Protein AF-A0A5N5E2Z3-F1 (afdb_monomer_lite)

Radius of gyration: 22.1 Å; chains: 1; bounding box: 51×40×63 Å

Secondary structure (DSSP, 8-state):
-PPPHHHHHHHHHHHHS-GGGTTT--S-TT--GGGS-GGGPPPPPPHHHHHHHHHHHHHHHHHHHHHH-TT--HHHHHHHTT--HHHHB-TTSSBPTHHHHTS-EEEETTEEEEPPTTS-SS-S-PEEEE-SSHHHHHHT--EEETT-TTHHHHHHHS-TT-EEEEEETTEEEEEEEEEEEEEETTEEEEEEEEEEEEEEEEES--TTSPPPEEE--

Organism: Rhodococcus erythropolis (NCBI:txid1833)

pLDDT: mean 83.51, std 12.17, range [42.06, 97.5]

Structure (mmCIF, N/CA/C/O backbone):
data_AF-A0A5N5E2Z3-F1
#
_entry.id   AF-A0A5N5E2Z3-F1
#
loop_
_atom_site.group_PDB
_atom_site.id
_atom_site.type_symbol
_atom_site.label_atom_id
_atom_site.label_alt_id
_atom_site.label_comp_id
_atom_site.label_asym_id
_atom_site.label_entity_id
_atom_site.label_seq_id
_atom_site.pdbx_PDB_ins_code
_atom_site.Cartn_x
_atom_site.Cartn_y
_atom_site.Cartn_z
_atom_site.occupancy
_atom_site.B_iso_or_equiv
_atom_site.auth_seq_id
_atom_site.auth_comp_id
_atom_site.auth_asym_id
_atom_site.auth_atom_id
_atom_site.pdbx_PDB_model_num
ATOM 1 N N . MET A 1 1 ? -18.730 7.956 -1.350 1.00 51.97 1 MET A N 1
ATOM 2 C CA . MET A 1 1 ? -19.407 7.080 -2.359 1.00 51.97 1 MET A CA 1
ATOM 3 C C . MET A 1 1 ? -19.770 5.799 -1.611 1.00 51.97 1 MET A C 1
ATOM 5 O O . MET A 1 1 ? -18.970 5.433 -0.761 1.00 51.97 1 MET A O 1
ATOM 9 N N . PRO A 1 2 ? -20.917 5.121 -1.817 1.00 73.62 2 PRO A N 1
ATOM 10 C CA . PRO A 1 2 ? -21.214 3.936 -1.010 1.00 73.62 2 PRO A CA 1
ATOM 11 C C . PRO A 1 2 ? -20.110 2.882 -1.168 1.00 73.62 2 PRO A C 1
ATOM 13 O O . PRO A 1 2 ? -19.629 2.643 -2.276 1.00 73.62 2 PRO A O 1
ATOM 16 N N . LEU A 1 3 ? -19.696 2.290 -0.045 1.00 84.06 3 LEU A N 1
ATOM 17 C CA . LEU A 1 3 ? -18.697 1.225 -0.016 1.00 84.06 3 LEU A CA 1
ATOM 18 C C . LEU A 1 3 ? -19.150 0.059 -0.898 1.00 84.06 3 LEU A C 1
ATOM 20 O O . LEU A 1 3 ? -20.327 -0.307 -0.893 1.00 84.06 3 LEU A O 1
ATOM 24 N N . ASN A 1 4 ? -18.212 -0.552 -1.625 1.00 89.50 4 ASN A N 1
ATOM 25 C CA . ASN A 1 4 ? -18.495 -1.814 -2.304 1.00 89.50 4 ASN A CA 1
ATOM 26 C C . ASN A 1 4 ? -18.849 -2.911 -1.273 1.00 89.50 4 ASN A C 1
ATOM 28 O O . ASN A 1 4 ? -18.532 -2.791 -0.087 1.00 89.50 4 ASN A O 1
ATOM 32 N N . SER A 1 5 ? -19.528 -3.976 -1.707 1.00 91.50 5 SER A N 1
ATOM 33 C CA . SER A 1 5 ? -20.077 -4.999 -0.798 1.00 91.50 5 SER A CA 1
ATOM 34 C C . SER A 1 5 ? -19.012 -5.659 0.083 1.00 91.50 5 SER A C 1
ATOM 36 O O . SER A 1 5 ? -19.224 -5.834 1.281 1.00 91.50 5 SER A O 1
ATOM 38 N N . THR A 1 6 ? -17.842 -5.963 -0.481 1.00 94.31 6 THR A N 1
ATOM 39 C CA . THR A 1 6 ? -16.708 -6.525 0.263 1.00 94.31 6 THR A CA 1
ATOM 40 C C . THR A 1 6 ? -16.216 -5.566 1.346 1.00 94.31 6 THR A C 1
ATOM 42 O O . THR A 1 6 ? -16.060 -5.974 2.495 1.00 94.31 6 THR A O 1
ATOM 45 N N . ALA A 1 7 ? -16.023 -4.283 1.020 1.00 94.38 7 ALA A N 1
ATOM 46 C CA . ALA A 1 7 ? -15.642 -3.266 1.996 1.00 94.38 7 ALA A CA 1
ATOM 47 C C . ALA A 1 7 ? -16.710 -3.109 3.087 1.00 94.38 7 ALA A C 1
ATOM 49 O O . ALA A 1 7 ? -16.372 -3.006 4.260 1.00 94.38 7 ALA A O 1
ATOM 50 N N . ALA A 1 8 ? -17.995 -3.135 2.734 1.00 94.94 8 ALA A N 1
ATOM 51 C CA . ALA A 1 8 ? -19.073 -3.032 3.711 1.00 94.94 8 ALA A CA 1
ATOM 52 C C . ALA A 1 8 ? -19.079 -4.212 4.701 1.00 94.94 8 ALA A C 1
ATOM 54 O O . ALA A 1 8 ? -19.176 -3.988 5.905 1.00 94.94 8 ALA A O 1
ATOM 55 N N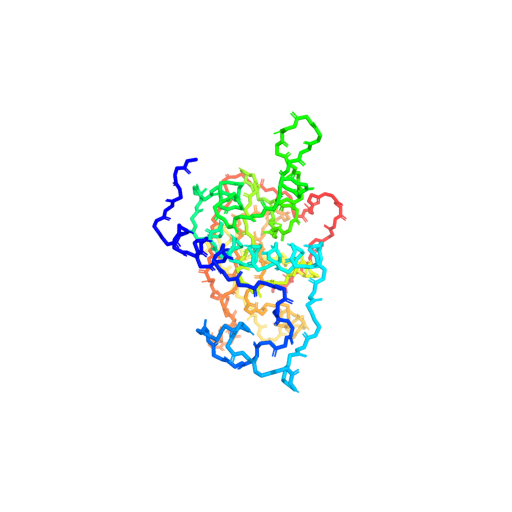 . HIS A 1 9 ? -18.914 -5.452 4.226 1.00 96.06 9 HIS A N 1
ATOM 56 C CA . HIS A 1 9 ? -18.841 -6.630 5.101 1.00 96.06 9 HIS A CA 1
ATOM 57 C C . HIS A 1 9 ? -17.598 -6.618 5.997 1.00 96.06 9 HIS A C 1
ATOM 59 O O . HIS A 1 9 ? -17.706 -6.877 7.192 1.00 96.06 9 HIS A O 1
ATOM 65 N N . LEU A 1 10 ? -16.431 -6.266 5.449 1.00 96.81 10 LEU A N 1
ATOM 66 C CA . LEU A 1 10 ? -15.201 -6.138 6.236 1.00 96.81 10 LEU A CA 1
ATOM 67 C C . LEU A 1 10 ? -15.331 -5.051 7.307 1.00 96.81 10 LEU A C 1
ATOM 69 O O . LEU A 1 10 ? -14.904 -5.248 8.442 1.00 96.81 10 LEU A O 1
ATOM 73 N N . ALA A 1 11 ? -15.945 -3.919 6.962 1.00 97.06 11 ALA A N 1
ATOM 74 C CA . ALA A 1 11 ? -16.198 -2.848 7.913 1.00 97.06 11 ALA A CA 1
ATOM 75 C C . ALA A 1 11 ? -17.163 -3.282 9.020 1.00 97.06 11 ALA A C 1
ATOM 77 O O . ALA A 1 11 ? -16.901 -2.998 10.184 1.00 97.06 11 ALA A O 1
ATOM 78 N N . ALA A 1 12 ? -18.238 -3.996 8.673 1.00 96.06 12 ALA A N 1
ATOM 79 C CA . ALA A 1 12 ? -19.193 -4.526 9.641 1.00 96.06 12 ALA A CA 1
ATOM 80 C C . ALA A 1 12 ? -18.529 -5.511 10.618 1.00 96.06 12 ALA A C 1
ATOM 82 O O . ALA A 1 12 ? -18.745 -5.402 11.823 1.00 96.06 12 ALA A O 1
ATOM 83 N N . GLU A 1 13 ? -17.667 -6.402 10.119 1.00 94.69 13 GLU A N 1
ATOM 84 C CA . GLU A 1 13 ? -16.907 -7.342 10.952 1.00 94.69 13 GLU A CA 1
ATOM 85 C C . GLU A 1 13 ? -15.965 -6.603 11.916 1.00 94.69 13 GLU A C 1
ATOM 87 O O . GLU A 1 13 ? -15.975 -6.845 13.123 1.00 94.69 13 GLU A O 1
ATOM 92 N N . ILE A 1 14 ? -15.203 -5.623 11.413 1.00 95.19 14 ILE A N 1
ATOM 93 C CA . ILE A 1 14 ? -14.342 -4.780 12.257 1.00 95.19 14 ILE A CA 1
ATOM 94 C C . ILE A 1 14 ? -15.179 -4.010 13.284 1.00 95.19 14 ILE A C 1
ATOM 96 O O . ILE A 1 14 ? -14.760 -3.847 14.430 1.00 95.19 14 ILE A O 1
ATOM 100 N N . ALA A 1 15 ? -16.352 -3.512 12.895 1.00 95.00 15 ALA A N 1
ATOM 101 C CA . ALA A 1 15 ? -17.206 -2.728 13.771 1.00 95.00 15 ALA A CA 1
ATOM 102 C C . ALA A 1 15 ? -17.759 -3.560 14.932 1.00 95.00 15 ALA A C 1
ATOM 104 O O . ALA A 1 15 ? -17.741 -3.062 16.060 1.00 95.00 15 ALA A O 1
ATOM 105 N N . ALA A 1 16 ? -18.207 -4.787 14.641 1.00 90.88 16 ALA A N 1
ATOM 106 C CA . ALA A 1 16 ? -18.843 -5.711 15.577 1.00 90.88 16 ALA A CA 1
ATOM 107 C C . ALA A 1 16 ? -17.859 -6.397 16.537 1.00 90.88 16 ALA A C 1
ATOM 109 O O . ALA A 1 16 ? -18.267 -6.845 17.607 1.00 90.88 16 ALA A O 1
ATOM 110 N N . HIS A 1 17 ? -16.578 -6.482 16.174 1.00 88.00 17 HIS A N 1
ATOM 111 C CA . HIS A 1 17 ? -15.570 -7.127 17.007 1.00 88.00 17 HIS A CA 1
ATOM 112 C C . HIS A 1 17 ? -15.348 -6.384 18.339 1.00 88.00 17 HIS A C 1
ATOM 114 O O . HIS A 1 17 ? -15.211 -5.157 18.371 1.00 88.00 17 HIS A O 1
ATOM 120 N N . ASP A 1 18 ? -15.260 -7.140 19.437 1.00 86.50 18 ASP A N 1
ATOM 121 C CA . ASP A 1 18 ? -14.872 -6.619 20.749 1.00 86.50 18 ASP A CA 1
ATOM 122 C C . ASP A 1 18 ? -13.351 -6.444 20.831 1.00 86.50 18 ASP A C 1
ATOM 124 O O . ASP A 1 18 ? -12.593 -7.385 21.063 1.00 86.50 18 ASP A O 1
ATOM 128 N N . TRP A 1 19 ? -12.902 -5.213 20.604 1.00 88.06 19 TRP A N 1
ATOM 129 C CA . TRP A 1 19 ? -11.483 -4.875 20.557 1.00 88.06 19 TRP A CA 1
ATOM 130 C C . TRP A 1 19 ? -10.837 -4.705 21.930 1.00 88.06 19 TRP A C 1
ATOM 132 O O . TRP A 1 19 ? -9.607 -4.684 21.992 1.00 88.06 19 TRP A O 1
ATOM 142 N N . SER A 1 20 ? -11.609 -4.573 23.017 1.00 86.50 20 SER A N 1
ATOM 143 C CA . SER A 1 20 ? -10.997 -4.372 24.336 1.00 86.50 20 SER A CA 1
ATOM 144 C C . SER A 1 20 ? -10.367 -5.657 24.885 1.00 86.50 20 SER A C 1
ATOM 146 O O . SER A 1 20 ? -9.579 -5.586 25.825 1.00 86.50 20 SER A O 1
ATOM 148 N N . ASP A 1 21 ? -10.637 -6.801 24.240 1.00 79.81 21 ASP A N 1
ATOM 149 C CA . ASP A 1 21 ? -10.006 -8.097 24.518 1.00 79.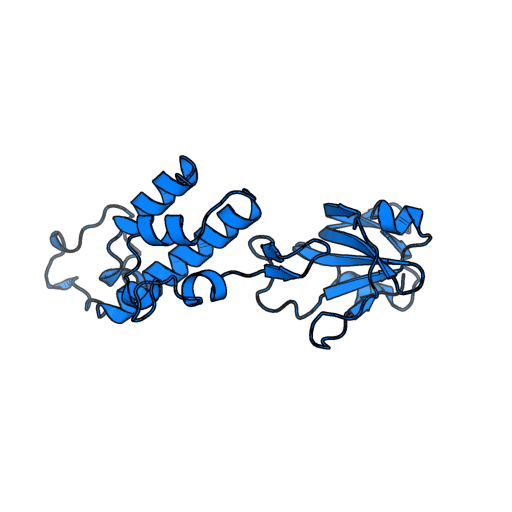81 21 ASP A CA 1
ATOM 150 C C . ASP A 1 21 ? -8.904 -8.514 23.547 1.00 79.81 21 ASP A C 1
ATOM 152 O O . ASP A 1 21 ? -8.316 -9.588 23.683 1.00 79.81 21 ASP A O 1
ATOM 156 N N . ALA A 1 22 ? -8.658 -7.723 22.503 1.00 80.44 22 ALA A N 1
ATOM 157 C CA . ALA A 1 22 ? -7.854 -8.158 21.364 1.00 80.44 22 ALA A CA 1
ATOM 158 C C . ALA A 1 22 ? -6.477 -8.776 21.720 1.00 80.44 22 ALA A C 1
ATOM 160 O O . ALA A 1 22 ? -6.068 -9.704 21.022 1.00 80.44 22 ALA A O 1
ATOM 161 N N . PRO A 1 23 ? -5.749 -8.338 22.774 1.00 75.81 23 PRO A N 1
ATOM 162 C CA . PRO A 1 23 ? -4.472 -8.952 23.157 1.00 75.81 23 PRO A CA 1
ATOM 163 C C . PRO A 1 23 ? -4.578 -10.349 23.780 1.00 75.81 23 PRO A C 1
ATOM 165 O O . PRO A 1 23 ? -3.581 -11.069 23.802 1.00 75.81 23 PRO A O 1
ATOM 168 N N . TYR A 1 24 ? -5.737 -10.712 24.331 1.00 72.69 24 TYR A N 1
ATOM 169 C CA . TYR A 1 24 ? -5.921 -11.925 25.137 1.00 72.69 24 TYR A CA 1
ATOM 170 C C . TYR A 1 24 ? -6.747 -12.999 24.420 1.00 72.69 24 TYR A C 1
ATOM 172 O O . TYR A 1 24 ? -6.652 -14.182 24.749 1.00 72.69 24 TYR A O 1
ATOM 180 N N . ARG A 1 25 ? -7.498 -12.598 23.394 1.00 66.75 25 ARG A N 1
ATOM 181 C CA . ARG A 1 25 ? -8.431 -13.446 22.654 1.00 66.75 25 ARG A CA 1
ATOM 182 C C . ARG A 1 25 ? -7.731 -14.276 21.571 1.00 66.75 25 ARG A C 1
ATOM 184 O O . ARG A 1 25 ? -7.677 -13.897 20.402 1.00 66.75 25 ARG A O 1
ATOM 191 N N . ILE A 1 26 ? -7.190 -15.434 21.957 1.00 65.75 26 ILE A N 1
ATOM 192 C CA . ILE A 1 26 ? -6.748 -16.501 21.028 1.00 65.75 26 ILE A CA 1
ATOM 193 C C . ILE A 1 26 ? -7.806 -17.615 20.873 1.00 65.75 26 ILE A C 1
ATOM 195 O O . ILE A 1 26 ? -7.641 -18.564 20.105 1.00 65.75 26 ILE A O 1
ATOM 199 N N . ASP A 1 27 ? -8.925 -17.502 21.584 1.00 59.34 27 ASP A N 1
ATOM 200 C CA . ASP A 1 27 ? -9.966 -18.509 21.749 1.00 59.34 27 ASP A CA 1
ATOM 201 C C . ASP A 1 27 ? -11.215 -18.231 20.895 1.00 59.34 27 ASP A C 1
ATOM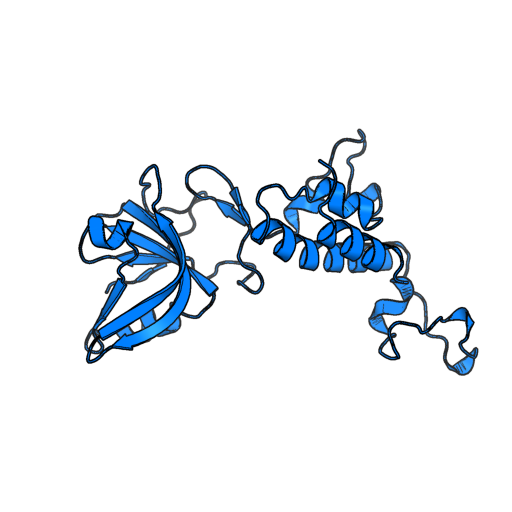 203 O O . ASP A 1 27 ? -12.281 -17.923 21.393 1.00 59.34 27 ASP A O 1
ATOM 207 N N . ARG A 1 28 ? -11.119 -18.480 19.582 1.00 60.03 28 ARG A N 1
ATOM 208 C CA . ARG A 1 28 ? -12.246 -18.551 18.613 1.00 60.03 28 ARG A CA 1
ATOM 209 C C . ARG A 1 28 ? -13.025 -17.235 18.379 1.00 60.03 28 ARG A C 1
ATOM 211 O O . ARG A 1 28 ? -13.419 -16.506 19.278 1.00 60.03 28 ARG A O 1
ATOM 218 N N . ALA A 1 29 ? -13.379 -16.990 17.115 1.00 58.22 29 ALA A N 1
ATOM 219 C CA . ALA A 1 29 ? -14.025 -15.751 16.651 1.00 58.22 29 ALA A CA 1
ATOM 220 C C . ALA A 1 29 ? -15.418 -15.444 17.258 1.00 58.22 29 ALA A C 1
ATOM 222 O O . ALA A 1 29 ? -15.889 -14.315 17.159 1.00 58.22 29 ALA A O 1
ATOM 223 N N . GLY A 1 30 ? -16.067 -16.421 17.901 1.00 59.44 30 GLY A N 1
ATOM 224 C CA . GLY A 1 30 ? -17.390 -16.274 18.522 1.00 59.44 30 GLY A CA 1
ATOM 225 C C . GLY A 1 30 ? -17.385 -16.188 20.049 1.00 59.44 30 GLY A C 1
ATOM 226 O O . GLY A 1 30 ? -18.457 -16.176 20.639 1.00 59.44 30 GLY A O 1
ATOM 227 N N . HIS A 1 31 ? -16.214 -16.174 20.694 1.00 68.62 31 HIS A N 1
ATOM 228 C CA . HIS A 1 31 ? -16.142 -16.130 22.155 1.00 68.62 31 HIS A CA 1
ATOM 229 C C . HIS A 1 31 ? -16.639 -14.794 22.704 1.00 68.62 31 HIS A C 1
ATOM 231 O O . HIS A 1 31 ? -16.210 -13.743 22.233 1.00 68.62 31 HIS A O 1
ATOM 237 N N . SER A 1 32 ? -17.540 -14.828 23.678 1.00 68.75 32 SER A N 1
ATOM 238 C CA . SER A 1 32 ? -17.999 -13.643 24.393 1.00 68.75 32 SER A CA 1
ATOM 239 C C . SER A 1 32 ? -17.457 -13.708 25.810 1.00 68.75 32 SER A C 1
ATOM 241 O O . SER A 1 32 ? -17.746 -14.648 26.542 1.00 68.75 32 SER A O 1
ATOM 243 N N . ARG A 1 33 ? -16.732 -12.675 26.241 1.00 67.62 33 ARG A N 1
ATOM 244 C CA . ARG A 1 33 ? -16.241 -12.583 27.625 1.00 67.62 33 ARG A CA 1
ATOM 245 C C . ARG A 1 33 ? -17.343 -12.508 28.673 1.00 67.62 33 ARG A C 1
ATOM 247 O O . ARG A 1 33 ? -17.084 -12.739 29.849 1.00 67.62 33 ARG A O 1
ATOM 254 N N . ASN A 1 34 ? -18.573 -12.184 28.278 1.00 73.00 34 ASN A N 1
ATOM 255 C CA . ASN A 1 34 ? -19.714 -12.280 29.190 1.00 73.00 34 ASN A CA 1
ATOM 256 C C . ASN A 1 34 ? -20.026 -13.732 29.579 1.00 73.00 34 ASN A C 1
ATOM 258 O O . ASN A 1 34 ? -20.704 -13.949 30.580 1.00 73.00 34 ASN A O 1
ATOM 262 N N . ASP A 1 35 ? -19.500 -14.697 28.824 1.00 74.50 35 ASP A N 1
ATOM 263 C CA . ASP A 1 35 ? -19.656 -16.124 29.076 1.00 74.50 35 ASP A CA 1
ATOM 264 C C . ASP A 1 35 ? -18.451 -16.707 29.846 1.00 74.50 35 ASP A C 1
ATOM 266 O O . ASP A 1 35 ? -18.444 -17.896 30.177 1.00 74.50 35 ASP A O 1
ATOM 270 N N . ASP A 1 36 ? -17.437 -15.886 30.164 1.00 70.94 36 ASP A N 1
ATOM 271 C CA . ASP A 1 36 ? -16.272 -16.309 30.940 1.00 70.94 36 ASP A CA 1
ATOM 272 C C . ASP A 1 36 ? -16.547 -16.344 32.442 1.00 70.94 36 ASP A C 1
ATOM 274 O O . ASP A 1 36 ? -17.116 -15.430 33.039 1.00 70.94 36 ASP A O 1
ATOM 278 N N . SER A 1 37 ? -16.042 -17.393 33.090 1.00 73.50 37 SER A N 1
ATOM 279 C CA . SER A 1 37 ? -15.945 -17.446 34.548 1.00 73.50 37 SER A CA 1
ATOM 280 C C . SER A 1 37 ? -14.961 -16.394 35.063 1.00 73.50 37 SER A C 1
ATOM 282 O O . SER A 1 37 ? -13.897 -16.225 34.467 1.00 73.50 37 SER A O 1
ATOM 284 N N . ASP A 1 38 ? -15.227 -15.801 36.230 1.00 70.50 38 ASP A N 1
ATOM 285 C CA . ASP A 1 38 ? -14.373 -14.770 36.851 1.00 70.50 38 ASP A CA 1
ATOM 286 C C . ASP A 1 38 ? -12.880 -15.144 36.929 1.00 70.50 38 ASP A C 1
ATOM 288 O O . ASP A 1 38 ? -12.015 -14.282 36.801 1.00 70.50 38 ASP A O 1
ATOM 292 N N . SER A 1 39 ? -12.552 -16.433 37.077 1.00 69.12 39 SER A N 1
ATOM 293 C CA . SER A 1 39 ? -11.169 -16.933 37.131 1.00 69.12 39 SER A CA 1
ATOM 294 C C . SER A 1 39 ? -10.408 -16.886 35.799 1.00 69.12 39 SER A C 1
ATOM 296 O O . SER A 1 39 ? -9.189 -17.046 35.796 1.00 69.12 39 SER A O 1
ATOM 298 N N . LYS A 1 40 ? -11.105 -16.691 34.676 1.00 68.06 40 LYS A N 1
ATOM 299 C CA . LYS A 1 40 ? -10.535 -16.603 33.322 1.00 68.06 40 LYS A CA 1
ATOM 300 C C . LYS A 1 40 ? -10.554 -15.183 32.758 1.00 68.06 40 LYS A C 1
ATOM 302 O O . LYS A 1 40 ? -9.972 -14.950 31.704 1.00 68.06 40 LYS A O 1
ATOM 307 N N . ARG A 1 41 ? -11.197 -14.241 33.454 1.00 69.50 41 ARG A N 1
ATOM 308 C CA . ARG A 1 41 ? -11.398 -12.878 32.970 1.00 69.50 41 ARG A CA 1
ATOM 309 C C . ARG A 1 41 ? -10.086 -12.092 33.021 1.00 69.50 41 ARG A C 1
ATOM 311 O O . ARG A 1 41 ? -9.516 -11.870 34.089 1.00 69.50 41 ARG A O 1
ATOM 318 N N . THR A 1 42 ? -9.595 -11.684 31.858 1.00 72.19 42 THR A N 1
ATOM 319 C CA . THR A 1 42 ? -8.441 -10.790 31.703 1.00 72.19 42 THR A CA 1
ATOM 320 C C . THR A 1 42 ? -8.859 -9.328 31.878 1.00 72.19 42 THR A C 1
ATOM 322 O O . THR A 1 42 ? -10.043 -8.993 31.895 1.00 72.19 42 THR A O 1
ATOM 325 N N . LYS A 1 43 ? -7.881 -8.434 32.073 1.00 77.44 43 LYS A N 1
ATOM 326 C CA . LYS A 1 43 ? -8.145 -6.998 32.219 1.00 77.44 43 LYS A CA 1
ATOM 327 C C . LYS A 1 43 ? -8.473 -6.382 30.858 1.00 77.44 43 LYS A C 1
ATOM 329 O O . LYS A 1 43 ? -7.664 -6.490 29.941 1.00 77.44 43 LYS A O 1
ATOM 334 N N . ASP A 1 44 ? -9.591 -5.667 30.778 1.00 82.06 44 ASP A N 1
ATOM 335 C CA . ASP A 1 44 ? -9.982 -4.925 29.579 1.00 82.06 44 ASP A CA 1
ATOM 336 C C . ASP A 1 44 ? -8.956 -3.853 29.211 1.00 82.06 44 ASP A C 1
ATOM 338 O O . ASP A 1 44 ? -8.441 -3.122 30.071 1.00 82.06 44 ASP A O 1
ATOM 342 N N . LEU A 1 45 ? -8.719 -3.711 27.909 1.00 86.19 45 LEU A N 1
ATOM 343 C CA . LEU A 1 45 ? -8.026 -2.543 27.405 1.00 86.19 45 LEU A CA 1
ATOM 344 C C . LEU A 1 45 ? -8.863 -1.278 27.632 1.00 86.19 45 LEU A C 1
ATOM 346 O O . LEU A 1 45 ? -10.076 -1.275 27.393 1.00 86.19 45 LEU A O 1
ATOM 350 N N . PRO A 1 46 ? -8.220 -0.162 28.010 1.00 90.50 46 PRO A N 1
ATOM 351 C CA . PRO A 1 46 ? -8.855 1.146 28.001 1.00 90.50 46 PRO A CA 1
ATOM 352 C C . PRO A 1 46 ? -9.471 1.486 26.635 1.00 90.50 46 PRO A C 1
ATOM 354 O O . PRO A 1 46 ? -9.031 1.009 25.582 1.00 90.50 46 PRO A O 1
ATOM 357 N N . ALA A 1 47 ? -10.484 2.355 26.634 1.00 90.25 47 ALA A N 1
ATOM 358 C CA . ALA A 1 47 ? -11.200 2.736 25.415 1.00 90.25 47 ALA A CA 1
ATOM 359 C C . ALA A 1 47 ? -10.284 3.366 24.346 1.00 90.25 47 ALA A C 1
ATOM 361 O O . ALA A 1 47 ? -10.492 3.156 23.150 1.00 90.25 47 ALA A O 1
ATOM 362 N N . ASP A 1 48 ? -9.252 4.112 24.752 1.00 90.75 48 ASP A N 1
ATOM 363 C CA . ASP A 1 48 ? -8.299 4.715 23.820 1.00 90.75 48 ASP A CA 1
ATOM 364 C C . ASP A 1 48 ? -7.364 3.669 23.188 1.00 90.75 48 ASP A C 1
ATOM 366 O O . ASP A 1 48 ? -7.079 3.746 21.993 1.00 90.75 48 ASP A O 1
ATOM 370 N N . GLU A 1 49 ? -6.923 2.664 23.949 1.00 91.75 49 GLU A N 1
ATOM 371 C CA . GLU A 1 49 ? -6.123 1.547 23.431 1.00 91.75 49 GLU A CA 1
ATOM 372 C C . GLU A 1 49 ? -6.945 0.669 22.483 1.00 91.75 49 GLU A C 1
ATOM 374 O O . GLU A 1 49 ? -6.504 0.354 21.375 1.00 91.75 49 GLU A O 1
ATOM 379 N N . THR A 1 50 ? -8.191 0.392 22.862 1.00 92.56 50 THR A N 1
ATOM 380 C CA . THR A 1 50 ? -9.190 -0.299 22.039 1.00 92.56 50 THR A CA 1
ATOM 381 C C . THR A 1 50 ? -9.374 0.405 20.687 1.00 92.56 50 THR A 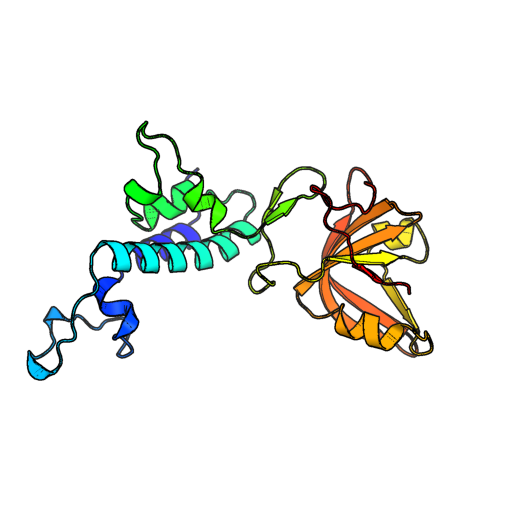C 1
ATOM 383 O O . THR A 1 50 ? -9.311 -0.224 19.626 1.00 92.56 50 THR A O 1
ATOM 386 N N . ALA A 1 51 ? -9.532 1.734 20.697 1.00 93.56 51 ALA A N 1
ATOM 387 C CA . ALA A 1 51 ? -9.676 2.533 19.483 1.00 93.56 51 ALA A CA 1
ATOM 388 C C . ALA A 1 51 ? -8.419 2.502 18.596 1.00 93.56 51 ALA A C 1
ATOM 390 O O . ALA A 1 51 ? -8.539 2.436 17.369 1.00 93.56 51 ALA A O 1
ATOM 391 N N . LYS A 1 52 ? -7.215 2.514 19.186 1.00 93.44 52 LYS A N 1
ATOM 392 C CA . LYS A 1 52 ? -5.945 2.413 18.443 1.00 93.44 52 LYS A CA 1
ATOM 393 C C . LYS A 1 52 ? -5.819 1.065 17.733 1.00 93.44 52 LYS A C 1
ATOM 395 O O . LYS A 1 52 ? -5.483 1.040 16.551 1.00 93.44 52 LYS A O 1
ATOM 400 N N . ILE A 1 53 ? -6.142 -0.044 18.403 1.00 93.56 53 ILE A N 1
ATOM 401 C CA . ILE A 1 53 ? -6.107 -1.384 17.789 1.00 93.56 53 ILE A CA 1
ATOM 402 C C . ILE A 1 53 ? -7.111 -1.473 16.640 1.00 93.56 53 ILE A C 1
ATOM 404 O O . ILE A 1 53 ? -6.731 -1.843 15.527 1.00 93.56 53 ILE A O 1
ATOM 408 N N . LYS A 1 54 ? -8.362 -1.055 16.872 1.00 95.06 54 LYS A N 1
ATOM 409 C CA . LYS A 1 54 ? -9.401 -1.022 15.834 1.00 95.06 54 LYS A CA 1
ATOM 410 C C . LYS A 1 54 ? -8.961 -0.203 14.618 1.00 95.06 54 LYS A C 1
ATOM 412 O O . LYS A 1 54 ? -9.133 -0.633 13.480 1.00 95.06 54 LYS A O 1
ATOM 417 N N . THR A 1 55 ? -8.332 0.950 14.855 1.00 96.25 55 THR A N 1
ATOM 418 C CA . THR A 1 55 ? -7.792 1.819 13.797 1.00 96.25 55 THR A CA 1
ATOM 419 C C . THR A 1 55 ? -6.662 1.139 13.023 1.00 96.25 55 THR A C 1
ATOM 421 O O . THR A 1 55 ? -6.662 1.177 11.796 1.00 96.25 55 THR A O 1
ATOM 424 N N . ASN A 1 56 ? -5.743 0.452 13.705 1.00 95.12 56 ASN A N 1
ATOM 425 C CA . ASN A 1 56 ? -4.655 -0.284 13.055 1.00 95.12 56 ASN A CA 1
ATOM 426 C C . ASN A 1 56 ? -5.173 -1.426 12.169 1.00 95.12 56 ASN A C 1
ATOM 428 O O . ASN A 1 56 ? -4.682 -1.620 11.055 1.00 95.12 56 ASN A O 1
ATOM 432 N N . VAL A 1 57 ? -6.178 -2.172 12.634 1.00 95.31 57 VAL A N 1
ATOM 433 C CA . VAL A 1 57 ? -6.815 -3.222 11.825 1.00 95.31 57 VAL A CA 1
ATOM 434 C C . VAL A 1 57 ? -7.538 -2.617 10.626 1.00 95.31 57 VAL A C 1
ATOM 436 O O . VAL A 1 57 ? -7.349 -3.088 9.503 1.00 95.31 57 VAL A O 1
ATOM 439 N N . MET A 1 58 ? -8.287 -1.531 10.835 1.00 97.00 58 MET A N 1
ATOM 440 C CA . MET A 1 58 ? -8.927 -0.783 9.754 1.00 97.00 58 MET A CA 1
ATOM 441 C C . MET A 1 58 ? -7.906 -0.340 8.701 1.00 97.00 58 MET A C 1
ATOM 443 O O . MET A 1 58 ? -8.136 -0.591 7.522 1.00 97.00 58 MET A O 1
ATOM 447 N N . TRP A 1 59 ? -6.757 0.224 9.090 1.00 96.38 59 TRP A N 1
ATOM 448 C CA . TRP A 1 59 ? -5.704 0.613 8.144 1.00 96.38 59 TRP A CA 1
ATOM 449 C C . TRP A 1 59 ? -5.148 -0.562 7.344 1.00 96.38 59 TRP A C 1
ATOM 451 O O . TRP A 1 59 ? -4.951 -0.433 6.137 1.00 96.38 59 TRP A O 1
ATOM 461 N N . ASN A 1 60 ? -4.919 -1.713 7.979 1.00 95.12 60 ASN A N 1
ATOM 462 C CA . ASN A 1 60 ? -4.424 -2.897 7.276 1.00 95.12 60 ASN A CA 1
ATOM 463 C C . ASN A 1 60 ? -5.399 -3.366 6.192 1.00 95.12 60 ASN A C 1
ATOM 465 O O . ASN A 1 60 ? -4.981 -3.643 5.067 1.00 95.12 60 ASN A O 1
ATOM 469 N N . VAL A 1 61 ? -6.693 -3.411 6.508 1.00 96.44 61 VAL A N 1
ATOM 470 C CA . VAL A 1 61 ? -7.723 -3.791 5.535 1.00 96.44 61 VAL A CA 1
ATOM 471 C C . VAL A 1 61 ? -7.881 -2.712 4.463 1.00 96.44 61 VAL A C 1
ATOM 473 O O . VAL A 1 61 ? -7.886 -3.017 3.270 1.00 96.44 61 VAL A O 1
ATOM 476 N N . ALA A 1 62 ? -7.921 -1.442 4.864 1.00 95.62 62 ALA A N 1
ATOM 477 C CA . ALA A 1 62 ? -8.021 -0.312 3.953 1.00 95.62 62 ALA A CA 1
ATOM 478 C C . ALA A 1 62 ? -6.848 -0.246 2.964 1.00 95.62 62 ALA A C 1
ATOM 480 O O . ALA A 1 62 ? -7.074 0.090 1.809 1.00 95.62 62 ALA A O 1
ATOM 481 N N . GLN A 1 63 ? -5.623 -0.626 3.352 1.00 93.94 63 GLN A N 1
ATOM 482 C CA . GLN A 1 63 ? -4.484 -0.701 2.428 1.00 93.94 63 GLN A CA 1
ATOM 483 C C . GLN A 1 63 ? -4.756 -1.654 1.258 1.00 93.94 63 GLN A C 1
ATOM 485 O O . GLN A 1 63 ? -4.423 -1.341 0.116 1.00 93.94 63 GLN A O 1
ATOM 490 N N . VAL A 1 64 ? -5.353 -2.817 1.537 1.00 94.25 64 VAL A N 1
ATOM 491 C CA . VAL A 1 64 ? -5.693 -3.816 0.514 1.00 94.25 64 VAL A CA 1
ATOM 492 C C . VAL A 1 64 ? -6.803 -3.300 -0.388 1.00 94.25 64 VAL A C 1
ATOM 494 O O . VAL A 1 64 ? -6.683 -3.374 -1.612 1.00 94.25 64 VAL A O 1
ATOM 497 N N . MET A 1 65 ? -7.855 -2.739 0.209 1.00 95.06 65 MET A N 1
ATOM 498 C CA . MET A 1 65 ? -8.998 -2.225 -0.541 1.00 95.06 65 MET A CA 1
ATOM 499 C C . MET A 1 65 ? -8.605 -1.044 -1.427 1.00 95.06 65 MET A C 1
ATOM 501 O O . MET A 1 65 ? -8.922 -1.044 -2.610 1.00 95.06 65 MET A O 1
ATOM 505 N N . ALA A 1 66 ? -7.842 -0.094 -0.892 1.00 91.88 66 ALA A N 1
ATOM 506 C CA . ALA A 1 66 ? -7.397 1.091 -1.614 1.00 91.88 66 ALA A CA 1
ATOM 507 C C . ALA A 1 66 ? -6.398 0.773 -2.739 1.00 91.88 66 ALA A C 1
ATOM 509 O O . ALA A 1 66 ? -6.364 1.469 -3.750 1.00 91.88 66 ALA A O 1
ATOM 510 N N . TYR A 1 67 ? -5.586 -0.281 -2.587 1.00 88.94 67 TYR A N 1
ATOM 511 C CA . TYR A 1 67 ? -4.745 -0.783 -3.677 1.00 88.94 67 TYR A CA 1
ATOM 512 C C . TYR A 1 67 ? -5.570 -1.462 -4.780 1.00 88.94 67 TYR A C 1
ATOM 514 O O . TYR A 1 67 ? -5.260 -1.310 -5.959 1.00 88.94 67 TYR A O 1
ATOM 522 N N . SER A 1 68 ? -6.609 -2.211 -4.403 1.00 88.75 68 SER A N 1
ATOM 523 C CA . SER A 1 68 ? -7.380 -3.045 -5.336 1.00 88.75 68 SER A CA 1
ATOM 524 C C . SER A 1 68 ? -8.485 -2.282 -6.073 1.00 88.75 68 SER A C 1
ATOM 526 O O . SER A 1 68 ? -8.838 -2.647 -7.190 1.00 88.75 68 SER A O 1
ATOM 528 N N . ASP A 1 69 ? -9.042 -1.238 -5.458 1.00 88.94 69 ASP A N 1
ATOM 529 C CA . ASP A 1 69 ? -10.152 -0.449 -5.990 1.00 88.94 69 ASP A CA 1
ATOM 530 C C . ASP A 1 69 ? -9.797 1.050 -5.984 1.00 88.94 69 ASP A C 1
ATOM 532 O O . ASP A 1 69 ? -9.811 1.686 -4.926 1.00 88.94 69 ASP A O 1
ATOM 536 N N . PRO A 1 70 ? -9.525 1.655 -7.158 1.00 82.38 70 PRO A N 1
ATOM 537 C CA . PRO A 1 70 ? -9.221 3.082 -7.269 1.00 82.38 70 PRO A CA 1
ATOM 538 C C . PRO A 1 70 ? -10.335 4.021 -6.785 1.00 82.38 70 PRO A C 1
ATOM 540 O O . PRO A 1 70 ? -10.073 5.202 -6.569 1.00 82.38 70 PRO A O 1
ATOM 543 N N . LYS A 1 71 ? -11.579 3.538 -6.651 1.00 88.56 71 LYS A N 1
ATOM 544 C CA . LYS A 1 71 ? -12.725 4.328 -6.169 1.00 88.56 71 LYS A CA 1
ATOM 545 C C . LYS A 1 71 ? -12.964 4.177 -4.666 1.00 88.56 71 LYS A C 1
ATOM 547 O O . LYS A 1 71 ? -13.914 4.763 -4.148 1.00 88.56 71 LYS A O 1
ATOM 552 N N . PHE A 1 72 ? -12.145 3.387 -3.973 1.00 92.31 72 PHE A N 1
ATOM 553 C CA . PHE A 1 72 ? -12.300 3.138 -2.548 1.00 92.31 72 PHE A CA 1
ATOM 554 C C . PHE A 1 72 ? -12.106 4.417 -1.725 1.00 92.31 72 PHE A C 1
ATOM 556 O O . PHE A 1 72 ? -11.058 5.062 -1.775 1.00 92.31 72 PHE A O 1
ATOM 563 N N . ASP A 1 73 ? -13.115 4.753 -0.923 1.00 92.50 73 ASP A N 1
ATOM 564 C CA . ASP A 1 73 ? -13.079 5.885 -0.003 1.00 92.50 73 ASP A CA 1
ATOM 565 C C . ASP A 1 73 ? -12.717 5.405 1.409 1.00 92.50 73 ASP A C 1
ATOM 567 O O . ASP A 1 73 ? -13.517 4.789 2.120 1.00 92.50 73 ASP A O 1
ATOM 571 N N . VAL A 1 74 ? -11.481 5.696 1.821 1.00 93.94 74 VAL A N 1
ATOM 572 C CA . VAL A 1 74 ? -10.963 5.311 3.140 1.00 93.94 74 VAL A CA 1
ATOM 573 C C . VAL A 1 74 ? -11.716 5.988 4.288 1.00 93.94 74 VAL A C 1
ATOM 575 O O . VAL A 1 74 ? -11.861 5.393 5.356 1.00 93.94 74 VAL A O 1
ATOM 578 N N . ASN A 1 75 ? -12.219 7.209 4.098 1.00 94.31 75 ASN A N 1
ATOM 579 C CA . ASN A 1 75 ? -12.912 7.942 5.153 1.00 94.31 75 ASN A CA 1
ATOM 580 C C . ASN A 1 75 ? -14.319 7.377 5.374 1.00 94.31 75 ASN A C 1
ATOM 582 O O . ASN A 1 75 ? -14.738 7.222 6.528 1.00 94.31 75 ASN A O 1
ATOM 586 N N . ASP A 1 76 ? -15.019 7.005 4.299 1.00 94.69 76 ASP A N 1
ATOM 587 C CA . ASP A 1 76 ? -16.293 6.280 4.387 1.00 94.69 76 ASP A CA 1
ATOM 588 C C . ASP A 1 76 ? -16.086 4.890 5.018 1.00 94.69 76 ASP A C 1
ATOM 590 O O . ASP A 1 76 ? -16.844 4.492 5.907 1.00 94.69 76 ASP A O 1
ATOM 594 N N . PHE A 1 77 ? -15.009 4.182 4.657 1.00 96.81 77 PHE A N 1
ATOM 595 C CA . PHE A 1 77 ? -14.678 2.881 5.250 1.00 96.81 77 PHE A CA 1
ATOM 596 C C . PHE A 1 77 ? -14.365 2.982 6.745 1.00 96.81 77 PHE A C 1
ATOM 598 O O . PHE A 1 77 ? -14.930 2.243 7.549 1.00 96.81 77 PHE A O 1
ATOM 605 N N . ALA A 1 78 ? -13.540 3.949 7.155 1.00 96.75 78 ALA A N 1
ATOM 606 C CA . ALA A 1 78 ? -13.244 4.190 8.564 1.00 96.75 78 ALA A CA 1
ATOM 607 C C . ALA A 1 78 ? -14.509 4.522 9.375 1.00 96.75 78 ALA A C 1
ATOM 609 O O . ALA A 1 78 ? -14.595 4.173 10.552 1.00 96.75 78 ALA A O 1
ATOM 610 N N . LYS A 1 79 ? -15.503 5.178 8.757 1.00 96.44 79 LYS A N 1
ATOM 611 C CA . LYS A 1 79 ? -16.797 5.456 9.399 1.00 96.44 79 LYS A CA 1
ATOM 612 C C . LYS A 1 79 ? -17.548 4.159 9.652 1.00 96.44 79 LYS A C 1
ATOM 614 O O . LYS A 1 79 ? -18.013 3.928 10.762 1.00 96.44 79 LYS A O 1
ATOM 619 N N . ALA A 1 80 ? -17.640 3.321 8.623 1.00 96.81 80 ALA A N 1
ATOM 620 C CA . ALA A 1 80 ? -18.344 2.048 8.681 1.00 96.81 80 ALA A CA 1
ATOM 621 C C . ALA A 1 80 ? -17.694 1.064 9.668 1.00 96.81 80 ALA A C 1
ATOM 623 O O . ALA A 1 80 ? -18.407 0.349 10.361 1.00 96.81 80 ALA A O 1
ATOM 624 N N . CYS A 1 81 ? -16.364 1.092 9.812 1.00 97.50 81 CYS A N 1
ATOM 625 C CA . CYS A 1 81 ? -15.632 0.338 10.837 1.00 97.50 81 CYS A CA 1
ATOM 626 C C . CYS A 1 81 ? -15.918 0.816 12.274 1.00 97.50 81 CYS A C 1
ATOM 628 O O . CYS A 1 81 ? -15.447 0.205 13.234 1.00 97.50 81 CYS A O 1
ATOM 630 N N . GLY A 1 82 ? -16.635 1.930 12.456 1.00 96.50 82 GLY A N 1
ATOM 631 C CA . GLY A 1 82 ? -16.902 2.514 13.768 1.00 96.50 82 GLY A CA 1
ATOM 632 C C . GLY A 1 82 ? -15.639 3.046 14.445 1.00 96.50 82 GLY A C 1
ATOM 633 O O . GLY A 1 82 ? -15.481 2.881 15.655 1.00 96.50 82 GLY A O 1
ATOM 634 N N . ILE A 1 83 ? -14.713 3.629 13.675 1.00 97.06 83 ILE A N 1
ATOM 635 C CA . ILE A 1 83 ? -13.588 4.376 14.249 1.00 97.06 83 ILE A CA 1
ATOM 636 C C . ILE A 1 83 ? -14.144 5.638 14.935 1.00 97.06 83 ILE A C 1
ATOM 638 O O . ILE A 1 83 ? -15.046 6.260 14.374 1.00 97.06 83 ILE A O 1
ATOM 642 N N . PRO A 1 84 ? -13.653 6.040 16.121 1.00 95.56 84 PRO A N 1
ATOM 643 C CA . PRO A 1 84 ? -14.148 7.234 16.804 1.00 95.56 84 PRO A CA 1
ATOM 644 C C . PRO A 1 84 ? -13.887 8.537 16.039 1.00 95.56 84 PRO A C 1
ATOM 646 O O . PRO A 1 84 ? -12.858 8.700 15.373 1.00 95.56 84 PRO A O 1
ATOM 649 N N . ASP A 1 85 ? -14.777 9.513 16.218 1.00 95.19 85 ASP A N 1
ATOM 650 C CA . ASP A 1 85 ? -14.634 10.847 15.624 1.00 95.19 85 ASP A CA 1
ATOM 651 C C . ASP A 1 85 ? -13.399 11.597 16.134 1.00 95.19 85 ASP A C 1
ATOM 653 O O . ASP A 1 85 ? -12.796 12.343 15.372 1.00 95.19 85 ASP A O 1
ATOM 657 N N . SER A 1 86 ? -12.936 11.316 17.358 1.00 93.19 86 SER A N 1
ATOM 658 C CA . SER A 1 86 ? -11.672 11.850 17.890 1.00 93.19 86 SER A CA 1
ATOM 659 C C . SER A 1 86 ? -10.436 11.461 17.064 1.00 93.19 86 SER A C 1
ATOM 661 O O . SER A 1 86 ? -9.391 12.094 17.195 1.00 93.19 86 SER A O 1
ATOM 663 N N . ILE A 1 87 ? -10.546 10.432 16.216 1.00 94.12 87 ILE A N 1
ATOM 664 C CA . ILE A 1 87 ? -9.503 9.997 15.279 1.00 94.12 87 ILE A CA 1
A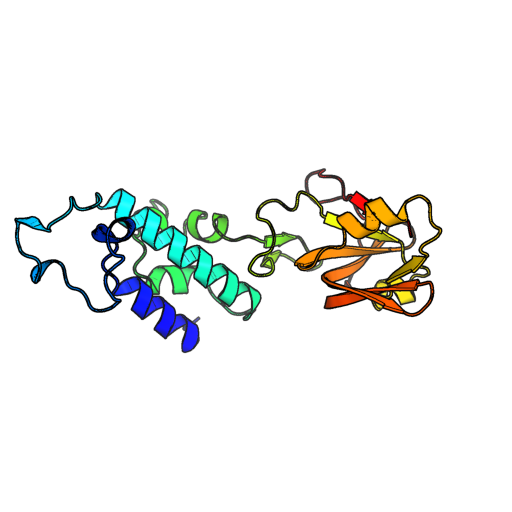TOM 665 C C . ILE A 1 87 ? -9.842 10.439 13.850 1.00 94.12 87 ILE A C 1
ATOM 667 O O . ILE A 1 87 ? -8.961 10.900 13.120 1.00 94.12 87 ILE A O 1
ATOM 671 N N . ARG A 1 88 ? -11.106 10.279 13.436 1.00 95.31 88 ARG A N 1
ATOM 672 C CA . ARG A 1 88 ? -11.565 10.545 12.062 1.00 95.31 88 ARG A CA 1
ATOM 673 C C . ARG A 1 88 ? -11.708 12.017 11.725 1.00 95.31 88 ARG A C 1
ATOM 675 O O . ARG A 1 88 ? -11.579 12.349 10.551 1.00 95.31 88 ARG A O 1
ATOM 682 N N . LEU A 1 89 ? -12.026 12.868 12.693 1.00 94.31 89 LEU A N 1
ATOM 683 C CA . LEU A 1 89 ? -12.423 14.253 12.468 1.00 94.31 89 LEU A CA 1
ATOM 684 C C . LEU A 1 89 ? -11.509 15.218 13.223 1.00 94.31 89 LEU A C 1
ATOM 686 O O . LEU A 1 89 ? -10.873 14.879 14.221 1.00 94.31 89 LEU A O 1
ATOM 690 N N . ARG A 1 90 ? -11.433 16.445 12.720 1.00 91.75 90 ARG A N 1
ATOM 691 C CA . ARG A 1 90 ? -10.849 17.590 13.416 1.00 91.75 90 ARG A CA 1
ATOM 692 C C . ARG A 1 90 ? -11.906 18.237 14.313 1.00 91.75 90 ARG A C 1
ATOM 694 O O . ARG A 1 90 ? -13.088 17.909 14.248 1.00 91.75 90 ARG A O 1
ATOM 701 N N . HIS A 1 91 ? -11.481 19.204 15.124 1.00 89.44 91 HIS A N 1
ATOM 702 C CA . HIS A 1 91 ? -12.378 19.957 16.010 1.00 89.44 91 HIS A CA 1
ATOM 703 C C . HIS A 1 91 ? -13.505 20.701 15.266 1.00 89.44 91 HIS A C 1
ATOM 705 O O . HIS A 1 91 ? -14.543 20.971 15.856 1.00 89.44 91 HIS A O 1
ATOM 711 N N . ASP A 1 92 ? -13.310 21.017 13.984 1.00 90.88 92 ASP A N 1
ATOM 712 C CA . ASP A 1 92 ? -14.288 21.674 13.108 1.00 90.88 92 ASP A CA 1
ATOM 713 C C . ASP A 1 92 ? -15.217 20.682 12.373 1.00 90.88 92 ASP A C 1
ATOM 715 O O . ASP A 1 92 ? -16.018 21.086 11.532 1.00 90.88 92 ASP A O 1
ATOM 719 N N . GLY A 1 93 ? -15.110 19.379 12.661 1.00 87.69 93 GLY A N 1
ATOM 720 C CA . GLY A 1 93 ? -15.897 18.323 12.021 1.00 87.69 93 GLY A CA 1
ATOM 721 C C . GLY A 1 93 ? -15.408 17.905 10.630 1.00 87.69 93 GLY A C 1
ATOM 722 O O . GLY A 1 93 ? -15.979 16.986 10.042 1.00 87.69 93 GLY A O 1
ATOM 723 N N . SER A 1 94 ? -14.351 18.525 10.098 1.00 90.69 94 SER A N 1
ATOM 724 C CA . SER A 1 94 ? -13.741 18.111 8.831 1.00 90.69 94 SER A CA 1
ATOM 725 C C . SER A 1 94 ? -12.895 16.839 8.996 1.00 90.69 94 SER A C 1
ATOM 727 O O . SER A 1 94 ? -12.426 16.548 10.102 1.00 90.69 94 SER A O 1
ATOM 729 N N . PRO A 1 95 ? -12.662 16.059 7.922 1.00 90.25 95 PRO A N 1
ATOM 730 C CA . PRO A 1 95 ? -11.822 14.870 7.993 1.00 90.25 95 PRO A CA 1
ATOM 731 C C . PRO A 1 95 ? -10.408 15.155 8.523 1.00 90.25 95 PRO A C 1
ATOM 733 O O . PRO A 1 95 ? -9.697 16.076 8.102 1.00 90.25 95 PRO A O 1
ATOM 736 N N . SER A 1 96 ? -9.977 14.317 9.457 1.00 89.81 96 SER A N 1
ATOM 737 C CA . SER A 1 96 ? -8.617 14.289 9.972 1.00 89.81 96 SER A CA 1
ATOM 738 C C . SER A 1 96 ? -7.688 13.591 8.982 1.00 89.81 96 SER A C 1
ATOM 740 O O . SER A 1 96 ? -7.997 12.522 8.457 1.00 89.81 96 SER A O 1
ATOM 742 N N . GLY A 1 97 ? -6.488 14.148 8.792 1.00 88.44 97 GLY A N 1
ATOM 743 C CA . GLY A 1 97 ? -5.442 13.512 7.985 1.00 88.44 97 GLY A CA 1
ATOM 744 C C . GLY A 1 97 ? -4.890 12.221 8.600 1.00 88.44 97 GLY A C 1
ATOM 745 O O . GLY A 1 97 ? -4.155 11.503 7.926 1.00 88.44 97 GLY A O 1
ATOM 746 N N . THR A 1 98 ? -5.250 11.896 9.847 1.00 91.12 98 THR A N 1
ATOM 747 C CA . THR A 1 98 ? -4.824 10.676 10.546 1.00 91.12 98 THR A CA 1
ATOM 748 C C . THR A 1 98 ? -5.234 9.417 9.787 1.00 91.12 98 THR A C 1
ATOM 750 O O . THR A 1 98 ? -4.402 8.533 9.595 1.00 91.12 98 THR A O 1
ATOM 753 N N . ILE A 1 99 ? -6.480 9.347 9.300 1.00 93.50 99 ILE A N 1
ATOM 754 C CA . ILE A 1 99 ? -6.999 8.164 8.596 1.00 93.50 99 ILE A CA 1
ATOM 755 C C . ILE A 1 99 ? -6.176 7.863 7.342 1.00 93.50 99 ILE A C 1
ATOM 757 O O . ILE A 1 99 ? -5.812 6.714 7.110 1.00 93.50 99 ILE A O 1
ATOM 761 N N . GLU A 1 100 ? -5.820 8.885 6.570 1.00 90.44 100 GLU A N 1
ATOM 762 C CA . GLU A 1 100 ? -4.997 8.704 5.374 1.00 90.44 100 GLU A CA 1
ATOM 763 C C . GLU A 1 100 ? -3.519 8.473 5.694 1.00 90.44 100 GLU A C 1
ATOM 765 O O . GLU A 1 100 ? -2.862 7.704 4.998 1.00 90.44 100 GLU A O 1
ATOM 770 N N . SER A 1 101 ? -2.998 9.103 6.750 1.00 87.12 101 SER A N 1
ATOM 771 C CA . SER A 1 101 ? -1.586 9.002 7.154 1.00 87.12 101 SER A CA 1
ATOM 772 C C . SER A 1 101 ? -1.165 7.589 7.559 1.00 87.12 101 SER A C 1
ATOM 774 O O . SER A 1 101 ? 0.013 7.254 7.462 1.00 87.12 101 SER A O 1
ATOM 776 N N . GLY A 1 102 ? -2.108 6.753 8.002 1.00 88.00 102 GLY A N 1
ATOM 777 C CA . GLY A 1 102 ? -1.839 5.342 8.289 1.00 88.00 102 GLY A CA 1
ATOM 778 C C . GLY A 1 102 ? -1.716 4.459 7.045 1.00 88.00 102 GLY A C 1
ATOM 779 O O . GLY A 1 102 ? -1.255 3.321 7.147 1.00 88.00 102 GLY A O 1
ATOM 780 N N . LEU A 1 103 ? -2.095 4.966 5.866 1.00 90.12 103 LEU A N 1
ATOM 781 C CA . LEU A 1 103 ? -1.974 4.250 4.603 1.00 90.12 103 LEU A CA 1
ATOM 782 C C . LEU A 1 103 ? -0.664 4.575 3.892 1.00 90.12 103 LEU A C 1
ATOM 784 O O . LEU A 1 103 ? -0.203 5.713 3.811 1.00 90.12 103 LEU A O 1
ATOM 788 N N . ARG A 1 104 ? -0.088 3.545 3.282 1.00 87.50 104 ARG A N 1
ATOM 789 C CA . ARG A 1 104 ? 1.113 3.659 2.465 1.00 87.50 104 ARG A CA 1
ATOM 790 C C . ARG A 1 104 ? 0.738 4.041 1.051 1.00 87.50 104 ARG A C 1
ATOM 792 O O . ARG A 1 104 ? -0.097 3.395 0.414 1.00 87.50 104 ARG A O 1
ATOM 799 N N . SER A 1 105 ? 1.426 5.047 0.535 1.00 81.81 105 SER A N 1
ATOM 800 C CA . SER A 1 105 ? 1.281 5.500 -0.839 1.00 81.81 105 SER A CA 1
ATOM 801 C C . SER A 1 105 ? 2.608 5.999 -1.394 1.00 81.81 105 SER A C 1
ATOM 803 O O . SER A 1 105 ? 3.562 6.274 -0.664 1.00 81.81 105 SER A O 1
ATOM 805 N N . HIS A 1 106 ? 2.672 6.089 -2.711 1.00 73.75 106 HIS A N 1
ATOM 806 C CA . HIS A 1 106 ? 3.767 6.696 -3.438 1.00 73.75 106 HIS A CA 1
ATOM 807 C C . HIS A 1 106 ? 3.204 7.772 -4.362 1.00 73.75 106 HIS A C 1
ATOM 809 O O . HIS A 1 106 ? 2.087 7.672 -4.873 1.00 73.75 106 HIS A O 1
ATOM 815 N N . GLN A 1 107 ? 3.986 8.836 -4.510 1.00 72.56 107 GLN A N 1
ATOM 816 C CA . GLN A 1 107 ? 3.770 9.810 -5.565 1.00 72.56 107 GLN A CA 1
ATOM 817 C C . GLN A 1 107 ? 4.147 9.148 -6.886 1.00 72.56 107 GLN A C 1
ATOM 819 O O . GLN A 1 107 ? 5.224 8.555 -6.974 1.00 72.56 107 GLN A O 1
ATOM 824 N N . VAL A 1 108 ? 3.244 9.249 -7.850 1.00 67.69 108 VAL A N 1
ATOM 825 C CA . VAL A 1 108 ? 3.368 8.760 -9.224 1.00 67.69 108 VAL A CA 1
ATOM 826 C C . VAL A 1 108 ? 3.034 9.899 -10.177 1.00 67.69 108 VAL A C 1
ATOM 828 O O . VAL A 1 108 ? 2.441 10.907 -9.773 1.00 67.69 108 VAL A O 1
ATOM 831 N N . SER A 1 109 ? 3.376 9.749 -11.454 1.00 62.06 109 SER A N 1
ATOM 832 C CA . SER A 1 109 ? 2.864 10.675 -12.466 1.00 62.06 109 SER A CA 1
ATOM 833 C C . SER A 1 109 ? 1.332 10.605 -12.480 1.00 62.06 109 SER A C 1
ATOM 835 O O . SER A 1 109 ? 0.755 9.521 -12.519 1.00 62.06 109 SER A O 1
ATOM 837 N N . GLY A 1 110 ? 0.666 11.754 -12.345 1.00 66.00 110 GLY A N 1
ATOM 838 C CA . GLY A 1 110 ? -0.797 11.829 -12.250 1.00 66.00 110 GLY A CA 1
ATOM 839 C C . GLY A 1 110 ? -1.389 11.745 -10.835 1.00 66.00 110 GLY A C 1
ATOM 840 O O . GLY A 1 110 ? -2.608 11.831 -10.699 1.00 66.00 110 GLY A O 1
ATOM 841 N N . GLY A 1 111 ? -0.576 11.641 -9.771 1.00 73.56 111 GLY A N 1
ATOM 842 C CA . GLY A 1 111 ? -1.038 11.845 -8.391 1.00 73.56 111 GLY A CA 1
ATOM 843 C C . GLY A 1 111 ? -0.491 10.846 -7.371 1.00 73.56 111 GLY A C 1
ATOM 844 O O . GLY A 1 111 ? 0.704 10.569 -7.305 1.00 73.56 111 GLY A O 1
ATOM 845 N N . ARG A 1 112 ? -1.377 10.332 -6.511 1.00 77.81 112 ARG A N 1
ATOM 846 C CA . ARG A 1 112 ? -1.040 9.412 -5.416 1.00 77.81 112 ARG A CA 1
ATOM 847 C C . ARG A 1 112 ? -1.574 8.019 -5.724 1.00 77.81 112 ARG A C 1
ATOM 849 O O . ARG A 1 112 ? -2.771 7.866 -5.948 1.00 77.81 112 ARG A O 1
ATOM 856 N N . ARG A 1 113 ? -0.719 6.998 -5.634 1.00 79.94 113 ARG A N 1
ATOM 857 C CA . ARG A 1 113 ? -1.124 5.587 -5.716 1.00 79.94 113 ARG A CA 1
ATOM 858 C C . ARG A 1 113 ? -0.829 4.868 -4.403 1.00 79.94 113 ARG A C 1
ATOM 860 O O . ARG A 1 113 ? 0.220 5.070 -3.789 1.00 79.94 113 ARG A O 1
ATOM 867 N N . TYR A 1 114 ? -1.768 4.043 -3.945 1.00 86.44 114 TYR A N 1
ATOM 868 C CA . TYR A 1 114 ? -1.572 3.229 -2.748 1.00 86.44 114 TYR A CA 1
ATOM 869 C C . TYR A 1 114 ? -0.526 2.146 -2.997 1.00 86.44 114 TYR A C 1
ATOM 871 O O . TYR A 1 114 ? -0.431 1.584 -4.086 1.00 86.44 114 TYR A O 1
ATOM 879 N N . ALA A 1 115 ? 0.300 1.883 -1.989 1.00 85.75 115 ALA A N 1
ATOM 880 C CA . ALA A 1 115 ? 1.335 0.870 -2.087 1.00 85.75 115 ALA A CA 1
ATOM 881 C C . ALA A 1 115 ? 0.742 -0.546 -2.083 1.00 85.75 115 ALA A C 1
ATOM 883 O O . ALA A 1 115 ? -0.295 -0.795 -1.459 1.00 85.75 115 ALA A O 1
ATOM 884 N N . MET A 1 116 ? 1.431 -1.480 -2.737 1.00 86.38 116 MET A N 1
ATOM 885 C CA . MET A 1 116 ? 1.027 -2.883 -2.764 1.00 86.38 116 MET A CA 1
ATOM 886 C C . MET A 1 116 ? 0.948 -3.472 -1.339 1.00 86.38 116 MET A C 1
ATOM 888 O O . MET A 1 116 ? 1.845 -3.255 -0.517 1.00 86.38 116 MET A O 1
ATOM 892 N N . PRO A 1 117 ? -0.095 -4.250 -1.006 1.00 88.50 117 PRO A N 1
ATOM 893 C CA . PRO A 1 117 ? -0.175 -4.951 0.268 1.00 88.50 117 PRO A CA 1
ATOM 894 C C . PRO A 1 117 ? 1.048 -5.830 0.540 1.00 88.50 117 PRO A C 1
ATOM 896 O O . PRO A 1 117 ? 1.538 -6.552 -0.327 1.00 88.50 117 PRO A O 1
ATOM 899 N N . GLY A 1 118 ? 1.556 -5.759 1.771 1.00 83.25 118 GLY A N 1
ATOM 900 C CA . GLY A 1 118 ? 2.782 -6.451 2.170 1.00 83.25 118 GLY A CA 1
ATOM 901 C C . GLY A 1 118 ? 4.078 -5.862 1.600 1.00 83.25 118 GLY A C 1
ATOM 902 O O . GLY A 1 118 ? 5.135 -6.424 1.870 1.00 83.25 118 GLY A O 1
ATOM 903 N N . SER A 1 119 ? 4.037 -4.751 0.852 1.00 78.38 119 SER A N 1
ATOM 904 C CA . SER A 1 119 ? 5.245 -3.971 0.567 1.00 78.38 119 SER A CA 1
ATOM 905 C C . SER A 1 119 ? 5.727 -3.248 1.831 1.00 78.38 119 SER A C 1
ATOM 907 O O . SER A 1 119 ? 4.939 -2.939 2.732 1.00 78.38 119 SER A O 1
ATOM 909 N N . SER A 1 120 ? 7.020 -2.933 1.892 1.00 66.75 120 SER A N 1
ATOM 910 C CA . SER A 1 120 ? 7.636 -2.254 3.037 1.00 66.75 120 SER A CA 1
ATOM 911 C C . SER A 1 120 ? 7.052 -0.852 3.296 1.00 66.75 120 SER A C 1
ATOM 913 O O . SER A 1 120 ? 6.645 -0.142 2.373 1.00 66.75 120 SER A O 1
ATOM 915 N N . ALA A 1 121 ? 6.988 -0.462 4.580 1.00 54.53 121 ALA A N 1
ATOM 916 C CA . ALA A 1 121 ? 6.370 0.791 5.039 1.00 54.53 121 ALA A CA 1
ATOM 917 C C . ALA A 1 121 ? 7.207 2.047 4.820 1.00 54.53 121 ALA A C 1
ATOM 919 O O . ALA A 1 121 ? 6.673 3.119 4.552 1.00 54.53 121 ALA A O 1
ATOM 920 N N . ASN A 1 122 ? 8.520 1.877 4.845 1.00 54.41 122 ASN A N 1
ATOM 921 C CA . ASN A 1 122 ? 9.455 2.799 4.242 1.00 54.41 122 ASN A CA 1
ATOM 922 C C . ASN A 1 122 ? 9.991 2.090 3.004 1.00 54.41 122 ASN A C 1
ATOM 924 O O . ASN A 1 122 ? 10.532 0.991 3.163 1.00 54.41 122 ASN A O 1
ATOM 928 N N . PRO A 1 123 ? 9.899 2.664 1.792 1.00 48.97 123 PRO A N 1
ATOM 929 C CA . PRO A 1 123 ? 10.673 2.145 0.685 1.00 48.97 123 PRO A CA 1
ATOM 930 C C . PRO A 1 123 ? 12.131 2.500 0.983 1.00 48.97 123 PRO A C 1
ATOM 932 O O . PRO A 1 123 ? 12.644 3.514 0.525 1.00 48.97 123 PRO A O 1
ATOM 935 N N . ALA A 1 124 ? 12.796 1.692 1.809 1.00 47.62 124 ALA A N 1
ATOM 936 C CA . ALA A 1 124 ? 14.240 1.767 1.984 1.00 47.62 124 ALA A CA 1
ATOM 937 C C . ALA A 1 124 ? 14.954 1.480 0.654 1.00 47.62 124 ALA A C 1
ATOM 939 O O . ALA A 1 124 ? 16.118 1.824 0.493 1.00 47.62 124 ALA A O 1
ATOM 940 N N . VAL A 1 125 ? 14.243 0.911 -0.327 1.00 55.16 125 VAL A N 1
ATOM 941 C CA . VAL A 1 125 ? 14.734 0.775 -1.689 1.00 55.16 125 VAL A CA 1
ATOM 942 C C . VAL A 1 125 ? 13.605 1.112 -2.665 1.00 55.16 125 VAL A C 1
ATOM 944 O O . VAL A 1 125 ? 12.691 0.320 -2.875 1.00 55.16 125 VAL A O 1
ATOM 947 N N . ARG A 1 126 ? 13.649 2.317 -3.239 1.00 71.69 126 ARG A N 1
ATOM 948 C CA . ARG A 1 126 ? 13.018 2.598 -4.534 1.00 71.69 126 ARG A CA 1
ATOM 949 C C . ARG A 1 126 ? 14.090 2.358 -5.578 1.00 71.69 126 ARG A C 1
ATOM 951 O O . ARG A 1 126 ? 15.137 3.001 -5.500 1.00 71.69 126 ARG A O 1
ATOM 958 N N . ILE A 1 127 ? 13.860 1.428 -6.491 1.00 74.38 127 ILE A N 1
ATOM 959 C CA . ILE A 1 127 ? 14.877 1.052 -7.472 1.00 74.38 127 ILE A CA 1
ATOM 960 C C . ILE A 1 127 ? 14.615 1.786 -8.771 1.00 74.38 127 ILE A C 1
ATOM 962 O O . ILE A 1 127 ? 13.494 1.754 -9.263 1.00 74.38 127 ILE A O 1
ATOM 966 N N . ALA A 1 128 ? 15.643 2.395 -9.339 1.00 81.44 128 ALA A N 1
ATOM 967 C CA . ALA A 1 128 ? 15.639 2.805 -10.734 1.00 81.44 128 ALA A CA 1
ATOM 968 C C . ALA A 1 128 ? 16.425 1.767 -11.547 1.00 81.44 128 ALA A C 1
ATOM 970 O O . ALA A 1 128 ? 17.533 1.400 -11.171 1.00 81.44 128 ALA A O 1
ATOM 971 N N . MET A 1 129 ? 15.839 1.236 -12.616 1.00 85.88 129 MET A N 1
ATOM 972 C CA . MET A 1 129 ? 16.426 0.198 -13.467 1.00 85.88 129 MET A CA 1
ATOM 973 C C . MET A 1 129 ? 16.710 0.784 -14.847 1.00 85.88 129 MET A C 1
ATOM 975 O O . MET A 1 129 ? 15.771 1.121 -15.571 1.00 85.88 129 MET A O 1
ATOM 979 N N . ASN A 1 130 ? 17.983 0.881 -15.229 1.00 82.56 130 ASN A N 1
ATOM 980 C CA . ASN A 1 130 ? 18.350 1.448 -16.527 1.00 82.56 130 ASN A CA 1
ATOM 981 C C . ASN A 1 130 ? 18.074 0.458 -17.664 1.00 82.56 130 ASN A C 1
ATOM 983 O O . ASN A 1 130 ? 18.796 -0.523 -17.812 1.00 82.56 130 ASN A O 1
ATOM 987 N N . SER A 1 131 ? 17.039 0.706 -18.457 1.00 81.19 131 SER A N 1
ATOM 988 C CA . SER A 1 131 ? 16.625 -0.180 -19.548 1.00 81.19 131 SER A CA 1
ATOM 989 C C . SER A 1 131 ? 17.493 0.026 -20.794 1.00 81.19 131 SER A C 1
ATOM 991 O O . SER A 1 131 ? 17.963 1.127 -21.066 1.00 81.19 131 SER A O 1
ATOM 993 N N . TYR A 1 132 ? 17.653 -1.020 -21.612 1.00 85.44 132 TYR A N 1
ATOM 994 C CA . TYR A 1 132 ? 18.497 -1.001 -22.825 1.00 85.44 132 TYR A CA 1
ATOM 995 C C . TYR A 1 132 ? 18.029 -0.038 -23.930 1.00 85.44 132 TYR A C 1
ATOM 997 O O . TYR A 1 132 ? 18.694 0.115 -24.952 1.00 85.44 132 TYR A O 1
ATOM 1005 N N . GLY A 1 133 ? 16.882 0.605 -23.743 1.00 90.00 133 GLY A N 1
ATOM 1006 C CA . GLY A 1 133 ? 16.325 1.588 -24.651 1.00 90.00 133 GLY A CA 1
ATOM 1007 C C . GLY A 1 133 ? 15.073 2.217 -24.059 1.00 90.00 133 GLY A C 1
ATOM 1008 O O . GLY A 1 133 ? 14.490 1.697 -23.106 1.00 90.00 133 GLY A O 1
ATOM 1009 N N . LYS A 1 134 ? 14.639 3.323 -24.660 1.00 92.38 134 LYS A N 1
ATOM 1010 C CA . LYS A 1 134 ? 13.407 4.012 -24.276 1.00 92.38 134 LYS A CA 1
ATOM 1011 C C . LYS A 1 134 ? 12.185 3.094 -24.349 1.00 92.38 134 LYS A C 1
ATOM 1013 O O . LYS A 1 134 ? 11.433 3.015 -23.387 1.00 92.38 134 LYS A O 1
ATOM 1018 N N . ASP A 1 135 ? 12.017 2.375 -25.457 1.00 93.56 135 ASP A N 1
ATOM 1019 C CA . ASP A 1 135 ? 10.866 1.483 -25.649 1.00 93.56 135 ASP A CA 1
ATOM 1020 C C . ASP A 1 135 ? 10.898 0.316 -24.658 1.00 93.56 135 ASP A C 1
ATOM 1022 O O . ASP A 1 135 ? 9.874 -0.032 -24.079 1.00 93.56 135 ASP A O 1
ATOM 1026 N N . ALA A 1 136 ? 12.092 -0.215 -24.372 1.00 91.44 136 ALA A N 1
ATOM 1027 C CA . ALA A 1 136 ? 12.283 -1.200 -23.313 1.00 91.44 136 ALA A CA 1
ATOM 1028 C C . ALA A 1 136 ? 11.851 -0.638 -21.949 1.00 91.44 136 ALA A C 1
ATOM 1030 O O . ALA A 1 136 ? 11.132 -1.310 -21.215 1.00 91.44 136 ALA A O 1
ATOM 1031 N N . ALA A 1 137 ? 12.203 0.614 -21.634 1.00 90.62 137 ALA A N 1
ATOM 1032 C CA . ALA A 1 137 ? 11.763 1.257 -20.400 1.00 90.62 137 ALA A CA 1
ATOM 1033 C C . ALA A 1 137 ? 10.234 1.415 -20.347 1.00 90.62 137 ALA A C 1
ATOM 1035 O O . ALA A 1 137 ? 9.632 1.089 -19.326 1.00 90.62 137 ALA A O 1
ATOM 1036 N N . ILE A 1 138 ? 9.600 1.849 -21.440 1.00 92.38 138 ILE A N 1
ATOM 1037 C CA . ILE A 1 138 ? 8.137 2.011 -21.544 1.00 92.38 138 ILE A CA 1
ATOM 1038 C C . ILE A 1 138 ? 7.410 0.670 -21.396 1.00 92.38 138 ILE A C 1
ATOM 1040 O O . ILE A 1 138 ? 6.349 0.619 -20.782 1.00 92.38 138 ILE A O 1
ATOM 1044 N N . CYS A 1 139 ? 7.978 -0.413 -21.929 1.00 92.50 139 CYS A N 1
ATOM 1045 C CA . CYS A 1 139 ? 7.405 -1.759 -21.873 1.00 92.50 139 CYS A CA 1
ATOM 1046 C C . CYS A 1 139 ? 7.761 -2.535 -20.594 1.00 92.50 139 CYS A C 1
ATOM 1048 O O . CYS A 1 139 ? 7.278 -3.651 -20.402 1.00 92.50 139 CYS A O 1
ATOM 1050 N N . GLY A 1 140 ? 8.611 -1.981 -19.725 1.00 90.38 140 GLY A N 1
ATOM 1051 C CA . GLY A 1 140 ? 9.059 -2.663 -18.510 1.00 90.38 140 GLY A CA 1
ATOM 1052 C C . GLY A 1 140 ? 10.094 -3.759 -18.772 1.00 90.38 140 GLY A C 1
ATOM 1053 O O . GLY A 1 140 ? 10.285 -4.648 -17.942 1.00 90.38 140 GLY A O 1
ATOM 1054 N N . GLU A 1 141 ? 10.758 -3.747 -19.925 1.00 90.88 141 GLU A N 1
ATOM 1055 C CA . GLU A 1 141 ? 11.762 -4.741 -20.281 1.00 90.88 141 GLU A CA 1
ATOM 1056 C C . GLU A 1 141 ? 13.074 -4.500 -19.532 1.00 90.88 141 GLU A C 1
ATOM 1058 O O . GLU A 1 141 ? 13.839 -3.576 -19.812 1.00 90.88 141 GLU A O 1
ATOM 1063 N N . VAL A 1 142 ? 13.357 -5.396 -18.592 1.00 87.81 142 VAL A N 1
ATOM 1064 C CA . VAL A 1 142 ? 14.512 -5.328 -17.699 1.00 87.81 142 VAL A CA 1
ATOM 1065 C C . VAL A 1 142 ? 15.208 -6.682 -17.733 1.00 87.81 142 VAL A C 1
ATOM 1067 O O . VAL A 1 142 ? 14.598 -7.702 -17.398 1.00 87.81 142 VAL A O 1
ATOM 1070 N N . LYS A 1 143 ? 16.474 -6.702 -18.166 1.00 86.38 143 LYS A N 1
ATOM 1071 C CA . LYS A 1 143 ? 17.301 -7.915 -18.236 1.00 86.38 143 LYS A CA 1
ATOM 1072 C C . LYS A 1 143 ? 18.648 -7.652 -17.570 1.00 86.38 143 LYS A C 1
ATOM 1074 O O . LYS A 1 143 ? 19.233 -6.600 -17.761 1.00 86.38 143 LYS A O 1
ATOM 1079 N N . LEU A 1 144 ? 19.132 -8.615 -16.803 1.00 86.00 144 LEU A N 1
ATOM 1080 C CA . LEU A 1 144 ? 20.377 -8.556 -16.048 1.00 86.00 144 LEU A CA 1
ATOM 1081 C C . LEU A 1 144 ? 21.279 -9.710 -16.474 1.00 86.00 144 LEU A C 1
ATOM 1083 O O . LEU A 1 144 ? 20.858 -10.866 -16.422 1.00 86.00 144 LEU A O 1
ATOM 1087 N N . HIS A 1 145 ? 22.517 -9.416 -16.867 1.00 85.12 145 HIS A N 1
ATOM 1088 C CA . HIS A 1 145 ? 23.486 -10.460 -17.192 1.00 85.12 145 HIS A CA 1
ATOM 1089 C C . HIS A 1 145 ? 24.224 -10.926 -15.930 1.00 85.12 145 HIS A C 1
ATOM 1091 O O . HIS A 1 145 ? 24.734 -10.106 -15.165 1.00 85.12 145 HIS A O 1
ATOM 1097 N N . GLN A 1 146 ? 24.342 -12.241 -15.727 1.00 81.50 146 GLN A N 1
ATOM 1098 C CA . GLN A 1 146 ? 24.964 -12.811 -14.517 1.00 81.50 146 GLN A CA 1
ATOM 1099 C C . GLN A 1 146 ? 26.437 -12.410 -14.315 1.00 81.50 146 GLN A C 1
ATOM 1101 O O . GLN A 1 146 ? 26.928 -12.413 -13.190 1.00 81.50 146 GLN A O 1
ATOM 1106 N N . SER A 1 147 ? 27.154 -12.077 -15.395 1.00 82.75 147 SER A N 1
ATOM 1107 C CA . SER A 1 147 ? 28.570 -11.686 -15.333 1.00 82.75 147 SER A CA 1
ATOM 1108 C C . SER A 1 147 ? 28.789 -10.213 -14.980 1.00 82.75 147 SER A C 1
ATOM 1110 O O . SER A 1 147 ? 29.938 -9.786 -14.882 1.00 82.75 147 SER A O 1
ATOM 1112 N N . ASN A 1 148 ? 27.723 -9.416 -14.835 1.00 78.12 148 ASN A N 1
ATOM 1113 C CA . ASN A 1 148 ? 27.850 -8.028 -14.410 1.00 78.12 148 ASN A CA 1
ATOM 1114 C C . ASN A 1 148 ? 28.336 -8.000 -12.950 1.00 78.12 148 ASN A C 1
ATOM 1116 O O . ASN A 1 148 ? 27.747 -8.639 -12.077 1.00 78.12 148 ASN A O 1
ATOM 1120 N N . SER A 1 149 ? 29.402 -7.248 -12.672 1.00 77.00 149 SER A N 1
ATOM 1121 C CA . SER A 1 149 ? 29.986 -7.126 -11.329 1.00 77.00 149 SER A CA 1
ATOM 1122 C C . SER A 1 149 ? 28.990 -6.595 -10.287 1.00 77.00 149 SER A C 1
ATOM 1124 O O . SER A 1 149 ? 29.123 -6.901 -9.104 1.00 77.00 149 SER A O 1
ATOM 1126 N N . GLY A 1 150 ? 27.957 -5.862 -10.718 1.00 76.44 150 GLY A N 1
ATOM 1127 C CA . GLY A 1 150 ? 26.860 -5.384 -9.873 1.00 76.44 150 GLY A CA 1
ATOM 1128 C C . GLY A 1 150 ? 25.704 -6.373 -9.677 1.00 76.44 150 GLY A C 1
ATOM 1129 O O . GLY A 1 150 ? 24.821 -6.104 -8.862 1.00 76.44 150 GLY A O 1
ATOM 1130 N N . PHE A 1 151 ? 25.687 -7.519 -10.375 1.00 80.44 151 PHE A N 1
ATOM 1131 C CA . PHE A 1 151 ? 24.526 -8.417 -10.433 1.00 80.44 151 PHE A CA 1
ATOM 1132 C C . PHE A 1 151 ? 24.016 -8.829 -9.050 1.00 80.44 151 PHE A C 1
ATOM 1134 O O . PHE A 1 151 ? 22.833 -8.680 -8.766 1.00 80.44 151 PHE A O 1
ATOM 1141 N N . LYS A 1 152 ? 24.901 -9.294 -8.159 1.00 81.31 152 LYS A N 1
ATOM 1142 C CA . LYS A 1 152 ? 24.507 -9.781 -6.825 1.00 81.31 152 LYS A CA 1
ATOM 1143 C C . LYS A 1 152 ? 23.841 -8.708 -5.968 1.00 81.31 152 LYS A C 1
ATOM 1145 O O . LYS A 1 152 ? 22.916 -8.994 -5.212 1.00 81.31 152 LYS A O 1
ATOM 1150 N N . HIS A 1 153 ? 24.290 -7.467 -6.112 1.00 79.69 153 HIS A N 1
ATOM 1151 C CA . HIS A 1 153 ? 23.714 -6.326 -5.411 1.00 79.69 153 HIS A CA 1
ATOM 1152 C C . HIS A 1 153 ? 22.346 -5.946 -5.976 1.00 79.69 153 HIS A C 1
ATOM 1154 O O . HIS A 1 153 ? 21.412 -5.651 -5.233 1.00 79.69 153 HIS A O 1
ATOM 1160 N N . ASN A 1 154 ? 22.214 -6.003 -7.299 1.00 81.12 154 ASN A N 1
ATOM 1161 C CA . ASN A 1 154 ? 20.968 -5.737 -8.004 1.00 81.12 154 ASN A CA 1
ATOM 1162 C C . ASN A 1 154 ? 19.913 -6.814 -7.709 1.00 81.12 154 ASN A C 1
ATOM 1164 O O . ASN A 1 154 ? 18.777 -6.480 -7.382 1.00 81.12 154 ASN A O 1
ATOM 1168 N N . GLU A 1 155 ? 20.301 -8.091 -7.723 1.00 83.50 155 GLU A N 1
ATOM 1169 C CA . GLU A 1 155 ? 19.461 -9.242 -7.369 1.00 83.50 155 GLU A CA 1
ATOM 1170 C C . GLU A 1 155 ? 18.870 -9.089 -5.958 1.00 83.50 155 GLU A C 1
ATOM 1172 O O . GLU A 1 155 ? 17.661 -9.218 -5.767 1.00 83.50 155 GLU A O 1
ATOM 1177 N N . ALA A 1 156 ? 19.691 -8.716 -4.971 1.00 82.00 156 ALA A N 1
ATOM 1178 C CA . ALA A 1 156 ? 19.234 -8.499 -3.597 1.00 82.00 156 ALA A CA 1
ATOM 1179 C C . ALA A 1 156 ? 18.236 -7.334 -3.455 1.00 82.00 156 ALA A C 1
ATOM 1181 O O . ALA A 1 156 ? 17.443 -7.307 -2.517 1.00 82.00 156 ALA A O 1
ATOM 1182 N N . ARG A 1 157 ? 18.260 -6.368 -4.378 1.00 81.50 157 ARG A N 1
ATOM 1183 C CA . ARG A 1 157 ? 17.339 -5.224 -4.393 1.00 81.50 157 ARG A CA 1
ATOM 1184 C C . ARG A 1 157 ? 16.035 -5.578 -5.121 1.00 81.50 157 ARG A C 1
ATOM 1186 O O . ARG A 1 157 ? 14.956 -5.191 -4.676 1.00 81.50 157 ARG A O 1
ATOM 1193 N N . MET A 1 158 ? 16.105 -6.377 -6.183 1.00 84.69 158 MET A N 1
ATOM 1194 C CA . MET A 1 158 ? 14.971 -6.774 -7.028 1.00 84.69 158 MET A CA 1
ATOM 1195 C C . MET A 1 158 ? 14.108 -7.907 -6.439 1.00 84.69 158 MET A C 1
ATOM 1197 O O . MET A 1 158 ? 13.736 -8.855 -7.128 1.00 84.69 158 MET A O 1
ATOM 1201 N N . GLN A 1 159 ? 13.788 -7.819 -5.151 1.00 84.44 159 GLN A N 1
ATOM 1202 C CA . GLN A 1 159 ? 12.937 -8.794 -4.468 1.00 84.44 159 GLN A CA 1
ATOM 1203 C C . GLN A 1 159 ? 11.449 -8.601 -4.821 1.00 84.44 159 GLN A C 1
ATOM 1205 O O . GLN A 1 159 ? 11.042 -7.494 -5.196 1.00 84.44 159 GLN A O 1
ATOM 1210 N N . PRO A 1 160 ? 10.612 -9.648 -4.678 1.00 87.44 160 PRO A N 1
ATOM 1211 C CA . PRO A 1 160 ? 9.169 -9.530 -4.846 1.00 87.44 160 PRO A CA 1
ATOM 1212 C C . PRO A 1 160 ? 8.576 -8.380 -4.022 1.00 87.44 160 PRO A C 1
ATOM 1214 O O . PRO A 1 160 ? 8.935 -8.171 -2.864 1.00 87.44 160 PRO A O 1
ATOM 1217 N N . ARG A 1 161 ? 7.623 -7.658 -4.617 1.00 84.75 161 ARG A N 1
ATOM 1218 C CA . ARG A 1 161 ? 6.928 -6.478 -4.074 1.00 84.75 161 ARG A CA 1
ATOM 1219 C C . ARG A 1 161 ? 7.813 -5.253 -3.831 1.00 84.75 161 ARG A C 1
ATOM 1221 O O . ARG A 1 161 ? 7.349 -4.285 -3.222 1.00 84.75 161 ARG A O 1
ATOM 1228 N N . THR A 1 162 ? 9.047 -5.240 -4.333 1.00 84.56 162 THR A N 1
ATOM 1229 C CA . THR A 1 162 ? 9.833 -4.007 -4.419 1.00 84.56 162 THR A CA 1
ATOM 1230 C C . THR A 1 162 ? 9.277 -3.114 -5.523 1.00 84.56 162 THR A C 1
ATOM 1232 O O . THR A 1 162 ? 8.982 -3.581 -6.623 1.00 84.56 162 THR A O 1
ATOM 1235 N N . PHE A 1 163 ? 9.137 -1.823 -5.219 1.00 85.19 163 PHE A N 1
ATOM 1236 C CA . PHE A 1 163 ? 8.759 -0.819 -6.205 1.00 85.19 163 PHE A CA 1
ATOM 1237 C C . PHE A 1 163 ? 9.976 -0.428 -7.041 1.00 85.19 163 PHE A C 1
ATOM 1239 O O . PHE A 1 163 ? 11.010 -0.017 -6.496 1.00 85.19 163 PHE A O 1
ATOM 1246 N N . ALA A 1 164 ? 9.835 -0.539 -8.353 1.00 86.19 164 ALA A N 1
ATOM 1247 C CA . ALA A 1 164 ? 10.873 -0.204 -9.301 1.00 86.19 164 ALA A CA 1
ATOM 1248 C C . ALA A 1 164 ? 10.342 0.713 -10.399 1.00 86.19 164 ALA A C 1
ATOM 1250 O O . ALA A 1 164 ? 9.184 0.638 -10.798 1.00 86.19 164 ALA A O 1
ATOM 1251 N N . VAL A 1 165 ? 11.230 1.576 -10.870 1.00 87.69 165 VAL A N 1
ATOM 1252 C CA . VAL A 1 165 ? 11.014 2.520 -11.956 1.00 87.69 165 VAL A CA 1
ATOM 1253 C C . VAL A 1 165 ? 11.966 2.126 -13.071 1.00 87.69 165 VAL A C 1
ATOM 1255 O O . VAL A 1 165 ? 13.167 1.991 -12.838 1.00 87.69 165 VAL A O 1
ATOM 1258 N N . THR A 1 166 ? 11.454 1.920 -14.274 1.00 90.44 166 THR A N 1
ATOM 1259 C CA . THR A 1 166 ? 12.287 1.732 -15.456 1.00 90.44 166 THR A CA 1
ATOM 1260 C C . THR A 1 166 ? 12.690 3.088 -16.002 1.00 90.44 166 THR A C 1
ATOM 1262 O O . THR A 1 166 ? 11.871 3.999 -16.173 1.00 90.44 166 THR A O 1
ATOM 1265 N N . THR A 1 167 ? 13.986 3.232 -16.244 1.00 89.75 167 THR A N 1
ATOM 1266 C CA . THR A 1 167 ? 14.591 4.497 -16.631 1.00 89.75 167 THR A CA 1
ATOM 1267 C C . THR A 1 167 ? 15.353 4.353 -17.931 1.00 89.75 167 THR A C 1
ATOM 1269 O O . THR A 1 167 ? 15.842 3.276 -18.273 1.00 89.75 167 THR A O 1
ATOM 1272 N N . TRP A 1 168 ? 15.437 5.452 -18.667 1.00 89.94 168 TRP A N 1
ATOM 1273 C CA . TRP A 1 168 ? 16.318 5.596 -19.813 1.00 89.94 168 TRP A CA 1
ATOM 1274 C C . TRP A 1 168 ? 16.749 7.058 -19.891 1.00 89.94 168 TRP A C 1
ATOM 1276 O O . TRP A 1 168 ? 15.925 7.953 -19.714 1.00 89.94 168 TRP A O 1
ATOM 1286 N N . ASP A 1 169 ? 18.042 7.300 -20.094 1.00 88.88 169 ASP A N 1
ATOM 1287 C CA . ASP A 1 169 ? 18.612 8.655 -20.160 1.00 88.88 169 ASP A CA 1
ATOM 1288 C C . ASP A 1 169 ? 18.232 9.547 -18.950 1.00 88.88 169 ASP A C 1
ATOM 1290 O O . ASP A 1 169 ? 17.830 10.700 -19.078 1.00 88.88 169 ASP A O 1
ATOM 1294 N N . GLY A 1 170 ? 18.265 8.971 -17.740 1.00 83.31 170 GLY A N 1
ATOM 1295 C CA . GLY A 1 170 ? 17.941 9.671 -16.485 1.00 83.31 170 GLY A CA 1
ATOM 1296 C C . GLY A 1 170 ? 16.449 9.951 -16.242 1.00 83.31 170 GLY A C 1
ATOM 1297 O O . GLY A 1 170 ? 16.086 10.481 -15.185 1.00 83.31 170 GLY A O 1
ATOM 1298 N N . MET A 1 171 ? 15.576 9.563 -17.174 1.00 87.19 171 MET A N 1
ATOM 1299 C CA . MET A 1 171 ? 14.131 9.786 -17.108 1.00 87.19 171 MET A CA 1
ATOM 1300 C C . MET A 1 171 ? 13.380 8.483 -16.819 1.00 87.19 171 MET A C 1
ATOM 1302 O O . MET A 1 171 ? 13.708 7.434 -17.368 1.00 87.19 171 MET A O 1
ATOM 1306 N N . ALA A 1 172 ? 12.360 8.556 -15.966 1.00 87.56 172 ALA A N 1
ATOM 1307 C CA . ALA A 1 172 ? 11.408 7.487 -15.691 1.00 87.56 172 ALA A CA 1
ATOM 1308 C C . ALA A 1 172 ? 10.409 7.350 -16.843 1.00 87.56 172 ALA A C 1
ATOM 1310 O O . ALA A 1 172 ? 9.795 8.341 -17.237 1.00 87.56 172 ALA A O 1
ATOM 1311 N N . TYR A 1 173 ? 10.211 6.129 -17.334 1.00 91.06 173 TYR A N 1
ATOM 1312 C CA . TYR A 1 173 ? 9.253 5.822 -18.406 1.00 91.06 173 TYR A CA 1
ATOM 1313 C C . TYR A 1 173 ? 8.230 4.758 -18.025 1.00 91.06 173 TYR A C 1
ATOM 1315 O O . TYR A 1 173 ? 7.158 4.700 -18.624 1.00 91.06 173 TYR A O 1
ATOM 1323 N N . GLY A 1 174 ? 8.534 3.942 -17.022 1.00 89.31 174 GLY A N 1
ATOM 1324 C CA . GLY A 1 174 ? 7.622 2.953 -16.479 1.00 89.31 174 GLY A CA 1
ATOM 1325 C C . GLY A 1 174 ? 7.857 2.771 -14.993 1.00 89.31 174 GLY A C 1
ATOM 1326 O O . GLY A 1 174 ? 8.923 3.090 -14.466 1.00 89.31 174 GLY A O 1
ATOM 1327 N N . GLU A 1 175 ? 6.855 2.269 -14.297 1.00 88.19 175 GLU A N 1
ATOM 1328 C CA . GLU A 1 175 ? 6.956 1.995 -12.872 1.00 88.19 175 GLU A CA 1
ATOM 1329 C C . GLU A 1 175 ? 6.040 0.827 -12.494 1.00 88.19 175 GLU A C 1
ATOM 1331 O O . GLU A 1 175 ? 5.060 0.519 -13.179 1.00 88.19 175 GLU A O 1
ATOM 1336 N N . GLY A 1 176 ? 6.401 0.113 -11.433 1.00 87.69 176 GLY A N 1
ATOM 1337 C CA . GLY A 1 176 ? 5.718 -1.122 -11.093 1.00 87.69 176 GLY A CA 1
ATOM 1338 C C . GLY A 1 176 ? 6.252 -1.823 -9.857 1.00 87.69 176 GLY A C 1
ATOM 1339 O O . GLY A 1 176 ? 7.256 -1.435 -9.257 1.00 87.69 176 GLY A O 1
ATOM 1340 N N . TYR A 1 177 ? 5.566 -2.897 -9.487 1.00 88.06 177 TYR A N 1
ATOM 1341 C CA . TYR A 1 177 ? 5.993 -3.810 -8.437 1.00 88.06 177 TYR A CA 1
ATOM 1342 C C . TYR A 1 177 ? 6.572 -5.074 -9.050 1.00 88.06 177 TYR A C 1
ATOM 1344 O O . TYR A 1 177 ? 5.951 -5.697 -9.907 1.00 88.06 177 TYR A O 1
ATOM 1352 N N . ILE A 1 178 ? 7.750 -5.479 -8.589 1.00 90.06 178 ILE A N 1
ATOM 1353 C CA . ILE A 1 178 ? 8.387 -6.722 -9.027 1.00 90.06 178 ILE A CA 1
ATOM 1354 C C . ILE A 1 178 ? 7.574 -7.907 -8.500 1.00 90.06 178 ILE A C 1
ATOM 1356 O O . ILE A 1 178 ? 7.303 -7.988 -7.305 1.00 90.06 178 ILE A O 1
ATOM 1360 N N . ARG A 1 179 ? 7.208 -8.853 -9.364 1.00 92.06 179 ARG A N 1
ATOM 1361 C CA . ARG A 1 179 ? 6.699 -10.166 -8.950 1.00 92.06 179 ARG A CA 1
ATOM 1362 C C . ARG A 1 179 ? 7.856 -11.095 -8.640 1.00 92.06 179 ARG A C 1
ATOM 1364 O O . ARG A 1 179 ? 7.888 -11.651 -7.553 1.00 92.06 179 ARG A O 1
ATOM 1371 N N . ASN A 1 180 ? 8.787 -11.241 -9.583 1.00 91.81 180 ASN A N 1
ATOM 1372 C CA . ASN A 1 180 ? 9.946 -12.126 -9.485 1.00 91.81 180 ASN A CA 1
ATOM 1373 C C . ASN A 1 180 ? 11.103 -11.628 -10.358 1.00 91.81 180 ASN A C 1
ATOM 1375 O O . ASN A 1 180 ? 10.896 -10.907 -11.332 1.00 91.81 180 ASN A O 1
ATOM 1379 N N . LEU A 1 181 ? 12.311 -12.102 -10.054 1.00 90.44 181 LEU A N 1
ATOM 1380 C CA . LEU A 1 181 ? 13.455 -12.060 -10.958 1.00 90.44 181 LEU A CA 1
ATOM 1381 C C . LEU A 1 181 ? 13.727 -13.486 -11.453 1.00 90.44 181 LEU A C 1
ATOM 1383 O O . LEU A 1 181 ? 14.118 -14.354 -10.674 1.00 90.44 181 LEU A O 1
ATOM 1387 N N . VAL A 1 182 ? 13.487 -13.748 -12.736 1.00 91.94 182 VAL A N 1
ATOM 1388 C CA . VAL A 1 182 ? 13.499 -15.106 -13.296 1.00 91.94 182 VAL A CA 1
ATOM 1389 C C . VAL A 1 182 ? 14.671 -15.292 -14.243 1.00 91.94 182 VAL A C 1
ATOM 1391 O O . VAL A 1 182 ? 14.876 -14.505 -15.164 1.00 91.94 182 VAL A O 1
ATOM 1394 N N . ARG A 1 183 ? 15.421 -16.380 -14.061 1.00 91.31 183 ARG A N 1
ATOM 1395 C CA . ARG A 1 183 ? 16.505 -16.752 -14.969 1.00 91.31 183 ARG A CA 1
ATOM 1396 C C . ARG A 1 183 ? 15.952 -17.299 -16.291 1.00 91.31 183 ARG A C 1
ATOM 1398 O O . ARG A 1 183 ? 15.168 -18.246 -16.309 1.00 91.31 183 ARG A O 1
ATOM 1405 N N . ARG A 1 184 ? 16.396 -16.723 -17.405 1.00 91.06 184 ARG A N 1
ATOM 1406 C CA . ARG A 1 184 ? 16.109 -17.097 -18.795 1.00 91.06 184 ARG A CA 1
ATOM 1407 C C . ARG A 1 184 ? 17.447 -17.227 -19.542 1.00 91.06 184 ARG A C 1
ATOM 1409 O O . ARG A 1 184 ? 17.952 -16.264 -20.113 1.00 91.06 184 ARG A O 1
ATOM 1416 N N . GLY A 1 185 ? 18.044 -18.418 -19.498 1.00 89.00 185 GLY A N 1
ATOM 1417 C CA . GLY A 1 185 ? 19.403 -18.644 -20.009 1.00 89.00 185 GLY A CA 1
ATOM 1418 C C . GLY A 1 185 ? 20.457 -17.933 -19.151 1.00 89.00 185 GLY A C 1
ATOM 1419 O O . GLY A 1 185 ? 20.491 -18.121 -17.931 1.00 89.00 185 GLY A O 1
ATOM 1420 N N . ASP A 1 186 ? 21.291 -17.107 -19.783 1.00 88.12 186 ASP A N 1
ATOM 1421 C CA . ASP A 1 186 ? 22.313 -16.281 -19.111 1.00 88.12 186 ASP A CA 1
ATOM 1422 C C . ASP A 1 186 ? 21.775 -14.951 -18.565 1.00 88.12 186 ASP A C 1
ATOM 1424 O O . ASP A 1 186 ? 22.480 -14.212 -17.872 1.00 88.12 186 ASP A O 1
ATOM 1428 N N . TRP A 1 187 ? 20.506 -14.664 -18.851 1.00 88.31 187 TRP A N 1
ATOM 1429 C CA . TRP A 1 187 ? 19.824 -13.452 -18.432 1.00 88.31 187 TRP A CA 1
ATOM 1430 C C . TRP A 1 187 ? 18.900 -13.715 -17.253 1.00 88.31 187 TRP A C 1
ATOM 1432 O O . TRP A 1 187 ? 18.272 -14.766 -17.154 1.00 88.31 187 TRP A O 1
ATOM 1442 N N . TYR A 1 188 ? 18.754 -12.721 -16.392 1.00 90.50 188 TYR A N 1
ATOM 1443 C CA . TYR A 1 188 ? 17.680 -12.628 -15.416 1.00 90.50 188 TYR A CA 1
ATOM 1444 C C . TYR A 1 188 ? 16.712 -11.541 -15.862 1.00 90.50 188 TYR A C 1
ATOM 1446 O O . TYR A 1 188 ? 17.142 -10.447 -16.206 1.00 90.50 188 TYR A O 1
ATOM 1454 N N . VAL A 1 189 ? 15.419 -11.840 -15.884 1.00 90.88 189 VAL A N 1
ATOM 1455 C CA . VAL A 1 189 ? 14.367 -10.941 -16.368 1.00 90.88 189 VAL A CA 1
ATOM 1456 C C . VAL A 1 189 ? 13.428 -10.614 -15.220 1.00 90.88 189 VAL A C 1
ATOM 1458 O O . VAL A 1 189 ? 13.062 -11.508 -14.452 1.00 90.88 189 VAL A O 1
ATOM 1461 N N . VAL A 1 190 ? 13.037 -9.348 -15.096 1.00 92.00 190 VAL A N 1
ATOM 1462 C CA . VAL A 1 190 ? 12.011 -8.951 -14.127 1.00 92.00 190 VAL A CA 1
ATOM 1463 C C . VAL A 1 190 ? 10.638 -9.335 -14.660 1.00 92.00 190 VAL A C 1
ATOM 1465 O O . VAL A 1 190 ? 10.225 -8.914 -15.737 1.00 92.00 190 VAL A O 1
ATOM 1468 N N . GLU A 1 191 ? 9.918 -10.127 -13.878 1.00 93.81 191 GLU A N 1
ATOM 1469 C CA . GLU A 1 191 ? 8.485 -10.322 -14.039 1.00 93.81 191 GLU A CA 1
ATOM 1470 C C . GLU A 1 191 ? 7.768 -9.340 -13.118 1.00 93.81 191 GLU A C 1
ATOM 1472 O O . GLU A 1 191 ? 8.049 -9.288 -11.920 1.00 93.81 191 GLU A O 1
ATOM 1477 N N . TRP A 1 192 ? 6.835 -8.568 -13.666 1.00 92.31 192 TRP A N 1
ATOM 1478 C CA . TRP A 1 192 ? 6.101 -7.547 -12.924 1.00 92.31 192 TRP A CA 1
ATOM 1479 C C . TRP A 1 192 ? 4.812 -8.101 -12.336 1.00 92.31 192 TRP A C 1
ATOM 1481 O O . TRP A 1 192 ? 4.077 -8.837 -12.995 1.00 92.31 192 TRP A O 1
ATOM 1491 N N . ASP A 1 193 ? 4.523 -7.719 -11.098 1.00 90.44 193 ASP A N 1
ATOM 1492 C CA . ASP A 1 193 ? 3.228 -7.963 -10.477 1.00 90.44 193 ASP A CA 1
ATOM 1493 C C . ASP A 1 193 ? 2.182 -7.026 -11.075 1.00 90.44 193 ASP A C 1
ATOM 1495 O O . ASP A 1 193 ? 1.141 -7.452 -11.572 1.00 90.44 193 ASP A O 1
ATOM 1499 N N . SER A 1 194 ? 2.557 -5.753 -11.114 1.00 87.44 194 SER A N 1
ATOM 1500 C CA . SER A 1 194 ? 1.890 -4.676 -11.819 1.00 87.44 194 SER A CA 1
ATOM 1501 C C . SER A 1 194 ? 2.959 -3.787 -12.438 1.00 87.44 194 SER A C 1
ATOM 1503 O O . SER A 1 194 ? 4.009 -3.558 -11.836 1.00 87.44 194 SER A O 1
ATOM 1505 N N . PHE A 1 195 ? 2.701 -3.308 -13.647 1.00 90.19 195 PHE A N 1
ATOM 1506 C CA . PHE A 1 195 ? 3.570 -2.378 -14.350 1.00 90.19 195 PHE A CA 1
ATOM 1507 C C . PHE A 1 195 ? 2.716 -1.470 -15.220 1.00 90.19 195 PHE A C 1
ATOM 1509 O O . PHE A 1 195 ? 1.692 -1.898 -15.760 1.00 90.19 195 PHE A O 1
ATOM 1516 N N . TRP A 1 196 ? 3.119 -0.215 -15.322 1.00 89.88 196 TRP A N 1
ATOM 1517 C CA . TRP A 1 196 ? 2.449 0.761 -16.154 1.00 89.88 196 TRP A CA 1
ATOM 1518 C C . TRP A 1 196 ? 3.464 1.736 -16.733 1.00 89.88 196 TRP A C 1
ATOM 1520 O O . TRP A 1 196 ? 4.430 2.128 -16.075 1.00 89.88 196 TRP A O 1
ATOM 1530 N N . ALA A 1 197 ? 3.216 2.122 -17.981 1.00 90.69 197 ALA A N 1
ATOM 1531 C CA . ALA A 1 197 ? 3.928 3.218 -18.604 1.00 90.69 197 ALA A CA 1
ATOM 1532 C C . ALA A 1 197 ? 3.526 4.532 -17.929 1.00 90.69 197 ALA A C 1
ATOM 1534 O O . ALA A 1 197 ? 2.381 4.715 -17.505 1.00 90.69 197 ALA A O 1
ATOM 1535 N N . VAL A 1 198 ? 4.485 5.440 -17.828 1.00 86.31 198 VAL A N 1
ATOM 1536 C CA . VAL A 1 198 ? 4.264 6.772 -17.285 1.00 86.31 198 VAL A CA 1
ATOM 1537 C C . VAL A 1 198 ? 3.808 7.686 -18.421 1.00 86.31 198 VAL A C 1
ATOM 1539 O O . VAL A 1 198 ? 4.513 7.812 -19.421 1.00 86.31 198 VAL A O 1
ATOM 1542 N N . ASP A 1 199 ? 2.665 8.356 -18.258 1.00 83.44 199 ASP A N 1
ATOM 1543 C CA . ASP A 1 199 ? 2.111 9.248 -19.293 1.00 83.44 199 ASP A CA 1
ATOM 1544 C C . ASP A 1 199 ? 3.057 10.413 -19.625 1.00 83.44 199 ASP A C 1
ATOM 1546 O O . ASP A 1 199 ? 3.286 10.744 -20.788 1.00 83.44 199 ASP A O 1
ATOM 1550 N N . THR A 1 200 ? 3.645 11.009 -18.584 1.00 85.88 200 THR A N 1
ATOM 1551 C CA . THR A 1 200 ? 4.644 12.077 -18.701 1.00 85.88 200 THR A CA 1
ATOM 1552 C C . THR A 1 200 ? 5.931 11.632 -18.012 1.00 85.88 200 THR A C 1
ATOM 1554 O O . THR A 1 200 ? 5.938 11.545 -16.777 1.00 85.88 200 THR A O 1
ATOM 1557 N N . PRO A 1 201 ? 7.013 11.364 -18.770 1.00 86.81 201 PRO A N 1
ATOM 1558 C CA . PRO A 1 201 ? 8.308 11.007 -18.206 1.00 86.81 201 PRO A CA 1
ATOM 1559 C C . PRO A 1 201 ? 8.824 12.073 -17.240 1.00 86.81 201 PRO A C 1
ATOM 1561 O O . PRO A 1 201 ? 8.686 13.271 -17.493 1.00 86.81 201 PRO A O 1
ATOM 1564 N N . TYR A 1 202 ? 9.455 11.649 -16.148 1.00 83.00 202 TYR A N 1
ATOM 1565 C CA . TYR A 1 202 ? 9.972 12.549 -15.113 1.00 83.00 202 TYR A CA 1
ATOM 1566 C C . TYR A 1 202 ? 11.401 12.169 -14.708 1.00 83.00 202 TYR A C 1
ATOM 1568 O O . TYR A 1 202 ? 11.767 10.997 -14.798 1.00 83.00 202 TYR A O 1
ATOM 1576 N N . PRO A 1 203 ? 12.236 13.124 -14.264 1.00 82.69 203 PRO A N 1
ATOM 1577 C CA . PRO A 1 203 ? 13.582 12.807 -13.800 1.00 82.69 203 PRO A CA 1
ATOM 1578 C C . PRO A 1 203 ? 13.515 11.870 -12.594 1.00 82.69 203 PRO A C 1
ATOM 1580 O O . PRO A 1 203 ? 12.683 12.055 -11.705 1.00 82.69 203 PRO A O 1
ATOM 1583 N N . CYS A 1 204 ? 14.411 10.885 -12.525 1.00 73.06 204 CYS A N 1
ATOM 1584 C CA . CYS A 1 204 ? 14.496 9.963 -11.388 1.00 73.06 204 CYS A CA 1
ATOM 1585 C C . CYS A 1 204 ? 15.135 10.612 -10.151 1.00 73.06 204 CYS A C 1
ATOM 1587 O O . CYS A 1 204 ? 16.139 10.160 -9.610 1.00 73.06 204 CYS A O 1
ATOM 1589 N N . THR A 1 205 ? 14.517 11.683 -9.669 1.00 67.69 205 THR A N 1
ATOM 1590 C CA . THR A 1 205 ? 14.771 12.327 -8.382 1.00 67.69 205 THR A CA 1
ATOM 1591 C C . THR A 1 205 ? 13.488 12.202 -7.561 1.00 67.69 205 THR A C 1
ATOM 1593 O O . THR A 1 205 ? 12.400 12.503 -8.053 1.00 67.69 205 THR A O 1
ATOM 1596 N N . ALA A 1 206 ? 13.536 11.648 -6.340 1.00 53.25 206 ALA A N 1
ATOM 1597 C CA . ALA A 1 206 ? 12.281 11.457 -5.607 1.00 53.25 206 ALA A CA 1
ATOM 1598 C C . ALA A 1 206 ? 11.694 12.816 -5.192 1.00 53.25 206 ALA A C 1
ATOM 1600 O O . ALA A 1 206 ? 12.449 13.723 -4.820 1.00 53.25 206 ALA A O 1
ATOM 1601 N N . PRO A 1 207 ? 10.356 12.950 -5.152 1.00 42.06 207 PRO A N 1
ATOM 1602 C CA . PRO A 1 207 ? 9.717 14.102 -4.531 1.00 42.06 207 PRO A CA 1
ATOM 1603 C C . PRO A 1 207 ? 10.182 14.210 -3.072 1.00 42.06 207 PRO A C 1
ATOM 1605 O O . PRO A 1 207 ? 10.020 13.270 -2.291 1.00 42.06 207 PRO A O 1
ATOM 1608 N N . GLY A 1 208 ? 10.812 15.332 -2.713 1.00 50.38 208 GLY A N 1
ATOM 1609 C CA . GLY A 1 208 ? 11.356 15.567 -1.369 1.00 50.38 208 GLY A CA 1
ATOM 1610 C C . GLY A 1 208 ? 12.821 15.158 -1.148 1.00 50.38 208 GLY A C 1
ATOM 1611 O O . GLY A 1 208 ? 13.232 15.039 0.003 1.00 50.38 208 GLY A O 1
ATOM 1612 N N . GLY A 1 209 ? 13.614 14.932 -2.204 1.00 44.12 209 GLY A N 1
ATOM 1613 C CA . GLY A 1 209 ? 15.080 14.817 -2.098 1.00 44.12 209 GLY A CA 1
ATOM 1614 C C . GLY A 1 209 ? 15.614 13.472 -1.590 1.00 44.12 209 GLY A C 1
ATOM 1615 O O . GLY A 1 209 ? 16.794 13.361 -1.274 1.00 44.12 209 GLY A O 1
ATOM 1616 N N . ARG A 1 210 ? 14.778 12.428 -1.512 1.00 48.09 210 ARG A N 1
ATOM 1617 C CA . ARG A 1 210 ? 15.269 11.059 -1.274 1.00 48.09 210 ARG A CA 1
ATOM 1618 C C . ARG A 1 210 ? 15.828 10.498 -2.589 1.00 48.09 210 ARG A C 1
ATOM 1620 O O . ARG A 1 210 ? 15.193 10.613 -3.630 1.00 48.09 210 ARG A O 1
ATOM 1627 N N . HIS A 1 211 ? 17.015 9.906 -2.572 1.00 54.62 211 HIS A N 1
ATOM 1628 C CA . HIS A 1 211 ? 17.610 9.339 -3.785 1.00 54.62 211 HIS A CA 1
ATOM 1629 C C . HIS A 1 211 ? 16.933 8.006 -4.145 1.00 54.62 211 HIS A C 1
ATOM 1631 O O . HIS A 1 211 ? 16.725 7.163 -3.268 1.00 54.62 211 HIS A O 1
ATOM 1637 N N . TYR A 1 212 ? 16.582 7.814 -5.424 1.00 67.56 212 TYR A N 1
ATOM 1638 C CA . TYR A 1 212 ? 16.364 6.467 -5.956 1.00 67.56 212 TYR A CA 1
ATOM 1639 C C . TYR A 1 212 ? 17.693 5.718 -5.909 1.00 67.56 212 TYR A C 1
ATOM 1641 O O . TYR A 1 212 ? 18.767 6.306 -6.033 1.00 67.56 212 TYR A O 1
ATOM 1649 N N . VAL A 1 213 ? 17.616 4.415 -5.688 1.00 65.19 213 VAL A N 1
ATOM 1650 C CA . VAL A 1 213 ? 18.777 3.547 -5.758 1.00 65.19 213 VAL A CA 1
ATOM 1651 C C . VAL A 1 213 ? 18.868 3.041 -7.190 1.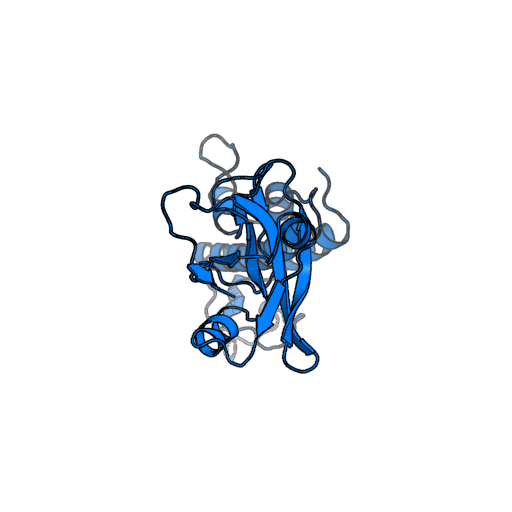00 65.19 213 VAL A C 1
ATOM 1653 O O . VAL A 1 213 ? 18.089 2.173 -7.586 1.00 65.19 213 VAL A O 1
ATOM 1656 N N . ASP A 1 214 ? 19.807 3.588 -7.958 1.00 70.38 214 ASP A N 1
ATOM 1657 C CA . ASP A 1 214 ? 20.057 3.122 -9.317 1.00 70.38 214 ASP A CA 1
ATOM 1658 C C . ASP A 1 214 ? 20.630 1.702 -9.298 1.00 70.38 214 ASP A C 1
ATOM 1660 O O . ASP A 1 214 ? 21.581 1.369 -8.578 1.00 70.38 214 ASP A O 1
ATOM 1664 N N . VAL A 1 215 ? 20.010 0.856 -10.106 1.00 68.75 215 VAL A N 1
ATOM 1665 C CA . VAL A 1 215 ? 20.449 -0.483 -10.449 1.00 68.75 215 VAL A CA 1
ATOM 1666 C C . VAL A 1 215 ? 20.943 -0.428 -11.887 1.00 68.75 215 VAL A C 1
ATOM 1668 O O . VAL A 1 215 ? 20.171 -0.294 -12.839 1.00 68.75 215 VAL A O 1
ATOM 1671 N N . LEU A 1 216 ? 22.266 -0.510 -12.018 1.00 68.81 216 LEU A N 1
ATOM 1672 C CA . LEU A 1 216 ? 22.957 -0.564 -13.300 1.00 68.81 216 LEU A CA 1
ATOM 1673 C C . LEU A 1 216 ? 22.911 -1.999 -13.819 1.00 68.81 216 LEU A C 1
ATOM 1675 O O . LEU A 1 216 ? 23.395 -2.906 -13.137 1.00 68.81 216 LEU A O 1
ATOM 1679 N N . MET A 1 217 ? 22.296 -2.191 -14.985 1.00 64.44 217 MET A N 1
ATOM 1680 C CA . MET A 1 217 ? 22.137 -3.495 -15.636 1.00 64.44 217 MET A CA 1
ATOM 1681 C C . MET A 1 217 ? 23.261 -3.814 -16.608 1.00 64.44 217 MET A C 1
ATOM 1683 O O . MET A 1 217 ? 23.801 -2.867 -17.217 1.00 64.44 217 MET A O 1
#

Foldseek 3Di:
DDADPVLLVLLQLLQPDDQQCVVPPPDDPPDDCVPDDPVSDDDGHDPVVSLVVSLLSLQLVLLQVVQVDVPDDQLNSCVSNVRDCVQQADPVRHGDCNSVVSFAWFAAQPGIHGADRPADRDLPAAEEAEAPDLVCQLVVWGKDFPPPPCRVVLQVQLDFSRKYFYDYPQKGFKIATFHDFDDDDRITTTDGPDMHTGPDIDGQAGVPRDHHHYDYD

Sequence (217 aa):
MPLNSTAAHLAAEIAAHDWSDAPYRIDRAGHSRNDDSDSKRTKDLPADETAKIKTNVMWNVAQVMAYSDPKFDVNDFAKACGIPDSIRLRHDGSPSGTIESGLRSHQVSGGRRYAMPGSSANPAVRIAMNSYGKDAAICGEVKLHQSNSGFKHNEARMQPRTFAVTTWDGMAYGEGYIRNLVRRGDWYVVEWDSFWAVDTPYPCTAPGGRHYVDVLM